Protein AF-Q8RLV2-F1 (afdb_monomer)

pLDDT: mean 73.25, std 23.78, range [30.45, 97.94]

InterPro domains:
  IPR002686 Transposase IS200-like [PF01797] (11-131)
  IPR002686 Transposase IS200-like [SM01321] (11-131)
  IPR036515 Transposase IS200-like superfamily [G3DSA:3.30.70.1290] (1-135)
  IPR036515 Transposase IS200-like superfamily [SSF143422] (1-132)

Radius of gyration: 23.36 Å; Cα contacts (8 Å, |Δi|>4): 194; chains: 1; bounding box: 69×38×58 Å

Foldseek 3Di:
DFDFDDDPPDTDWWKKWKKWFWVVLAQLDDPVLVVQLVVLQVVCVVPFQKDFPDWDDDRGMIITTMTGDPVDDPVNVVCVSLVSSLVRCCVVPVVSCVVVVVSHTTDPDMDMDTDDPVDDPVVVVVVVVVPDDDDDDDDDDPPPPDDDDDPDPDDDDVPPVVCVVVVVVPVPDPVVVVVVVVVVVVPPDPVVVVVVVVVVVVVVVVVVVD

Mean predicted aligned error: 16.13 Å

Sequence (210 aa):
MSEYIHKSHNVTVLMYPIVLPAKYRRAVFDARVDEILKTVCLEIELRYQVKFLEIGTDKDHVHFIEQSVPTYSVTKIIRLIKSLAAREIFKRWPQVKKILWGGEFWTDGYFASTVGKHGDEQMIGRYVQNQGKKISQTTFRSSTDSVLRYPAACGGVVHYLYTSRIINKMAHNSELFILLLRVISACHIPATIENCCIFLFSFYLCLKKQ

Secondary structure (DSSP, 8-state):
----EEETTEEE-EEEEEEEEBGGG-----HHHHHHHHHHHHHHHHHSSEEEEEEEE-SSEEEEEEEE-TTS-HHHHHHHHHHHHHHHHHHH-TTHHHH-TTS--B-S--EE--B-TT--HHHHHHHHHHS-SS---------------------SSSHHHHHHHHHHHHTT-HHHHHHHHHHHHHTT--HHHHHHHHHHHHHHHHHT--

Organism: Xenorhabdus nematophila (NCBI:txid628)

Solvent-accessible surface area (backbone atoms only — not comparable to full-atom values): 12857 Å² total; per-residue (Å²): 128,92,62,79,46,77,54,102,89,49,75,46,68,46,32,33,47,33,38,46,40,26,34,92,59,40,76,69,55,45,79,67,52,50,53,50,47,53,53,48,52,56,58,44,42,77,76,42,77,43,39,76,75,44,79,47,80,46,46,29,34,36,39,35,36,33,38,48,49,90,91,54,52,69,69,57,52,50,51,50,51,53,52,52,44,40,53,50,43,52,69,78,44,54,70,54,43,75,80,34,70,85,77,50,57,52,40,94,65,70,49,75,49,80,50,64,95,81,56,60,72,66,53,54,49,50,50,54,70,69,62,60,88,88,71,90,82,80,82,86,77,77,95,63,96,67,78,84,78,73,86,75,80,80,76,86,80,71,62,73,76,54,48,62,60,51,52,65,66,50,74,80,39,73,69,62,53,56,50,49,52,53,52,50,71,72,60,79,64,63,68,74,54,56,50,51,55,51,51,54,48,54,50,53,56,56,68,72,74,116

Structure (mmCIF, N/CA/C/O backbone):
data_AF-Q8RLV2-F1
#
_entry.id   AF-Q8RLV2-F1
#
loop_
_atom_site.group_PDB
_atom_site.id
_atom_site.type_symbol
_atom_site.label_atom_id
_atom_site.label_alt_id
_atom_site.label_comp_id
_atom_site.label_asym_id
_atom_site.label_entity_id
_atom_site.label_seq_id
_atom_site.pdbx_PDB_ins_code
_atom_site.Cartn_x
_atom_site.Cartn_y
_atom_site.Cartn_z
_atom_site.occupancy
_atom_site.B_iso_or_equiv
_atom_site.auth_seq_id
_atom_site.auth_comp_id
_atom_site.auth_asym_id
_atom_site.auth_atom_id
_atom_site.pdbx_PDB_model_num
ATOM 1 N N . MET A 1 1 ? -10.618 14.403 0.140 1.00 69.44 1 MET A N 1
ATOM 2 C CA . MET A 1 1 ? -10.310 14.891 1.508 1.00 69.44 1 MET A CA 1
ATOM 3 C C . MET A 1 1 ? -10.755 13.824 2.505 1.00 69.44 1 MET A C 1
ATOM 5 O O . MET A 1 1 ? -11.697 13.117 2.179 1.00 69.44 1 MET A O 1
ATOM 9 N N . SER A 1 2 ? -10.106 13.667 3.665 1.00 81.69 2 SER A N 1
ATOM 10 C CA . SER A 1 2 ? -10.470 12.616 4.631 1.00 81.69 2 SER A CA 1
ATOM 11 C C . SER A 1 2 ? -11.736 12.927 5.438 1.00 81.69 2 SER A C 1
ATOM 13 O O . SER A 1 2 ? -11.939 14.037 5.948 1.00 81.69 2 SER A O 1
ATOM 15 N N . GLU A 1 3 ? -12.582 11.915 5.607 1.00 85.81 3 GLU A N 1
ATOM 16 C CA . GLU A 1 3 ? -13.909 12.043 6.225 1.00 85.81 3 GLU A CA 1
ATOM 17 C C . GLU A 1 3 ? -14.035 11.201 7.491 1.00 85.81 3 GLU A C 1
ATOM 19 O O . GLU A 1 3 ? -13.359 10.189 7.641 1.00 85.81 3 GLU A O 1
ATOM 24 N N . TYR A 1 4 ? -14.898 11.604 8.423 1.00 89.38 4 TYR A N 1
ATOM 25 C CA . TYR A 1 4 ? -15.210 10.754 9.571 1.00 89.38 4 TYR A CA 1
ATOM 26 C C . TYR A 1 4 ? -16.040 9.559 9.104 1.00 89.38 4 TYR A C 1
ATOM 28 O O . TYR A 1 4 ? -17.117 9.725 8.541 1.00 89.38 4 TYR A O 1
ATOM 36 N N . ILE A 1 5 ? -15.542 8.346 9.343 1.00 90.25 5 ILE A N 1
ATOM 37 C CA . ILE A 1 5 ? -16.288 7.121 9.059 1.00 90.25 5 ILE A CA 1
ATOM 38 C C . ILE A 1 5 ? -17.138 6.807 10.283 1.00 90.25 5 ILE A C 1
ATOM 40 O O . ILE A 1 5 ? -16.599 6.484 11.340 1.00 90.25 5 ILE A O 1
ATOM 44 N N . HIS A 1 6 ? -18.457 6.883 10.126 1.00 92.06 6 HIS A N 1
ATOM 45 C CA . HIS A 1 6 ? -19.424 6.531 11.161 1.00 92.06 6 HIS A CA 1
ATOM 46 C C . HIS A 1 6 ? -19.905 5.087 10.972 1.00 92.06 6 HIS A C 1
ATOM 48 O O . HIS A 1 6 ? -20.361 4.693 9.896 1.00 92.06 6 HIS A O 1
ATOM 54 N N . LYS A 1 7 ? -19.808 4.290 12.034 1.00 90.62 7 LYS A N 1
ATOM 55 C CA . LYS A 1 7 ? -20.402 2.954 12.175 1.00 90.62 7 LYS A CA 1
ATOM 56 C C . LYS A 1 7 ? -21.267 2.937 13.436 1.00 90.62 7 LYS A C 1
ATOM 58 O O . LYS A 1 7 ? -21.189 3.852 14.249 1.00 90.62 7 LYS A O 1
ATOM 63 N N . SER A 1 8 ? -22.038 1.870 13.644 1.00 91.56 8 SER A N 1
ATOM 64 C CA . SER A 1 8 ? -22.996 1.767 14.759 1.00 91.56 8 SER A CA 1
ATOM 65 C C . SER A 1 8 ? -22.403 2.065 16.143 1.00 91.56 8 SER A C 1
ATOM 67 O O . SER A 1 8 ? -23.099 2.599 16.999 1.00 91.56 8 SER A O 1
ATOM 69 N N . HIS A 1 9 ? -21.124 1.742 16.365 1.00 89.69 9 HIS A N 1
ATOM 70 C CA . HIS A 1 9 ? -20.465 1.885 17.670 1.00 89.69 9 HIS A CA 1
ATOM 71 C C . HIS A 1 9 ? -19.089 2.559 17.598 1.00 89.69 9 HIS A C 1
ATOM 73 O O . HIS A 1 9 ? -18.317 2.478 18.549 1.00 89.69 9 HIS A O 1
ATOM 79 N N . ASN A 1 10 ? -18.731 3.174 16.468 1.00 90.94 10 ASN A N 1
ATOM 80 C CA . ASN A 1 10 ? -17.462 3.891 16.353 1.00 90.94 10 ASN A CA 1
ATOM 81 C C . ASN A 1 10 ? -17.522 5.004 15.309 1.00 90.94 10 ASN A C 1
ATOM 83 O O . ASN A 1 10 ? -18.258 4.926 14.326 1.00 90.94 10 ASN A O 1
ATOM 87 N N . VAL A 1 11 ? -16.706 6.027 15.543 1.00 90.56 11 VAL A N 1
ATOM 88 C CA . VAL A 1 11 ? -16.437 7.108 14.601 1.00 90.56 11 VAL A CA 1
ATOM 89 C C . VAL A 1 11 ? -14.926 7.206 14.464 1.00 90.56 11 VAL A C 1
ATOM 91 O O . VAL A 1 11 ? -14.234 7.413 15.459 1.00 90.56 11 VAL A O 1
ATOM 94 N N . THR A 1 12 ? -14.400 7.012 13.256 1.00 91.75 12 THR A N 1
ATOM 95 C CA . THR A 1 12 ? -12.949 6.907 13.045 1.00 91.75 12 THR A CA 1
ATOM 96 C C . THR A 1 12 ? -12.468 7.703 11.843 1.00 91.75 12 THR A C 1
ATOM 98 O O . THR A 1 12 ? -13.136 7.747 10.813 1.00 91.75 12 THR A O 1
ATOM 101 N N . VAL A 1 13 ? -11.261 8.259 11.954 1.00 91.31 13 VAL A N 1
ATOM 102 C CA . VAL A 1 13 ? -10.463 8.768 10.830 1.00 91.31 13 VAL A CA 1
ATOM 103 C C . VAL A 1 13 ? -9.075 8.165 10.973 1.00 91.31 13 VAL A C 1
ATOM 105 O O . VAL A 1 13 ? -8.253 8.675 11.731 1.00 91.31 13 VAL A O 1
ATOM 108 N N . LEU A 1 14 ? -8.842 7.042 10.299 1.00 92.69 14 LEU A N 1
ATOM 109 C CA . LEU A 1 14 ? -7.554 6.358 10.304 1.00 92.69 14 LEU A CA 1
ATOM 110 C C . LEU A 1 14 ? -6.919 6.560 8.942 1.00 92.69 14 LEU A C 1
ATOM 112 O O . LEU A 1 14 ? -7.459 6.081 7.950 1.00 92.69 14 LEU A O 1
ATOM 116 N N . MET A 1 15 ? -5.816 7.298 8.902 1.00 92.62 15 MET A N 1
ATOM 117 C CA . MET A 1 15 ? -5.086 7.563 7.672 1.00 92.62 15 MET A CA 1
ATOM 118 C C . MET A 1 15 ? -3.659 7.054 7.784 1.00 92.62 15 MET A C 1
ATOM 120 O O . MET A 1 15 ? -2.973 7.307 8.782 1.00 92.62 15 MET A O 1
ATOM 124 N N . TYR A 1 16 ? -3.209 6.394 6.727 1.00 94.69 16 TYR A N 1
ATOM 125 C CA . TYR A 1 16 ? -1.910 5.761 6.651 1.00 94.69 16 TYR A CA 1
ATOM 126 C C . TYR A 1 16 ? -1.168 6.233 5.399 1.00 94.69 16 TYR A C 1
ATOM 128 O O . TYR A 1 16 ? -1.523 5.840 4.284 1.00 94.69 16 TYR A O 1
ATOM 136 N N . PRO A 1 17 ? -0.115 7.054 5.557 1.00 94.81 17 PRO A N 1
ATOM 137 C CA . PRO A 1 17 ? 0.901 7.212 4.534 1.00 94.81 17 PRO A CA 1
ATOM 138 C C . PRO A 1 17 ? 1.658 5.890 4.386 1.00 94.81 17 PRO A C 1
ATOM 140 O O . PRO A 1 17 ? 2.237 5.393 5.356 1.00 94.81 17 PRO A O 1
ATOM 143 N N . ILE A 1 18 ? 1.636 5.311 3.190 1.00 96.88 18 ILE A N 1
ATOM 144 C CA . ILE A 1 18 ? 2.243 4.015 2.873 1.00 96.88 18 ILE A CA 1
ATOM 145 C C . ILE A 1 18 ? 3.202 4.195 1.699 1.00 96.88 18 ILE A C 1
ATOM 147 O O . ILE A 1 18 ? 2.851 4.834 0.712 1.00 96.88 18 ILE A O 1
ATOM 151 N N . VAL A 1 19 ? 4.384 3.576 1.775 1.00 97.19 19 VAL A N 1
ATOM 152 C CA . VAL A 1 19 ? 5.328 3.506 0.649 1.00 97.19 19 VAL A CA 1
ATOM 153 C C . VAL A 1 19 ? 5.615 2.057 0.288 1.00 97.19 19 VAL A C 1
ATOM 155 O O . VAL A 1 19 ? 6.042 1.266 1.136 1.00 97.19 19 VAL A O 1
ATOM 158 N N . LEU A 1 20 ? 5.402 1.723 -0.985 1.00 97.00 20 LEU A N 1
ATOM 159 C CA . LEU A 1 20 ? 5.609 0.396 -1.558 1.00 97.00 20 LEU A CA 1
ATOM 160 C C . LEU A 1 20 ? 6.696 0.446 -2.643 1.00 97.00 20 LEU A C 1
ATOM 162 O O . LEU A 1 20 ? 6.436 0.926 -3.747 1.00 97.00 20 LEU A O 1
ATOM 166 N N . PRO A 1 21 ? 7.912 -0.058 -2.370 1.00 96.25 21 PRO A N 1
ATOM 167 C CA . PRO A 1 21 ? 8.964 -0.142 -3.379 1.00 96.25 21 PRO A CA 1
ATOM 168 C C . PRO A 1 21 ? 8.764 -1.316 -4.344 1.00 96.25 21 PRO A C 1
ATOM 170 O O . PRO A 1 21 ? 8.410 -2.427 -3.928 1.00 96.25 21 PRO A O 1
ATOM 173 N N . ALA A 1 22 ? 9.069 -1.101 -5.623 1.00 95.25 22 ALA A N 1
ATOM 174 C CA . ALA A 1 22 ? 9.178 -2.174 -6.603 1.00 95.25 22 ALA A CA 1
ATOM 175 C C . ALA A 1 22 ? 10.330 -3.128 -6.251 1.00 95.25 22 ALA A C 1
ATOM 177 O O . ALA A 1 22 ? 11.307 -2.762 -5.580 1.00 95.25 22 ALA A O 1
ATOM 178 N N . LYS A 1 23 ? 10.237 -4.379 -6.709 1.00 95.19 23 LYS A N 1
ATOM 179 C CA . LYS A 1 23 ? 11.291 -5.374 -6.495 1.00 95.19 23 LYS A CA 1
ATOM 180 C C . LYS A 1 23 ? 12.604 -4.871 -7.109 1.00 95.19 23 LYS A C 1
ATOM 182 O O . LYS A 1 23 ? 12.637 -4.352 -8.224 1.00 95.19 23 LYS A O 1
ATOM 187 N N . TYR A 1 24 ? 13.686 -5.000 -6.340 1.00 92.62 24 TYR A N 1
ATOM 188 C CA . TYR A 1 24 ? 15.029 -4.510 -6.683 1.00 92.62 24 TYR A CA 1
ATOM 189 C C . TYR A 1 24 ? 15.121 -2.998 -6.955 1.00 92.62 24 TYR A C 1
ATOM 191 O O . TYR A 1 24 ? 16.108 -2.566 -7.545 1.00 92.62 24 TYR A O 1
ATOM 199 N N . ARG A 1 25 ? 14.109 -2.205 -6.558 1.00 88.69 25 ARG A N 1
ATOM 200 C CA . ARG A 1 25 ? 14.007 -0.765 -6.858 1.00 88.69 25 ARG A CA 1
ATOM 201 C C . ARG A 1 25 ? 14.259 -0.438 -8.334 1.00 88.69 25 ARG A C 1
ATOM 203 O O . ARG A 1 25 ? 14.957 0.511 -8.682 1.00 88.69 25 ARG A O 1
ATOM 210 N N . ARG A 1 26 ? 13.717 -1.267 -9.227 1.00 89.94 26 ARG A N 1
ATOM 211 C CA . ARG A 1 26 ? 13.787 -1.000 -10.665 1.00 89.94 26 ARG A CA 1
ATOM 212 C C . ARG A 1 26 ? 12.781 0.061 -11.066 1.00 89.94 26 ARG A C 1
ATOM 214 O O . ARG A 1 26 ? 11.678 0.096 -10.530 1.00 89.94 26 ARG A O 1
ATOM 221 N N . ALA A 1 27 ? 13.158 0.852 -12.066 1.00 92.38 27 ALA A N 1
ATOM 222 C CA . ALA A 1 27 ? 12.267 1.795 -12.718 1.00 92.38 27 ALA A CA 1
ATOM 223 C C . ALA A 1 27 ? 11.205 1.035 -13.535 1.00 92.38 27 ALA A C 1
ATOM 225 O O . ALA A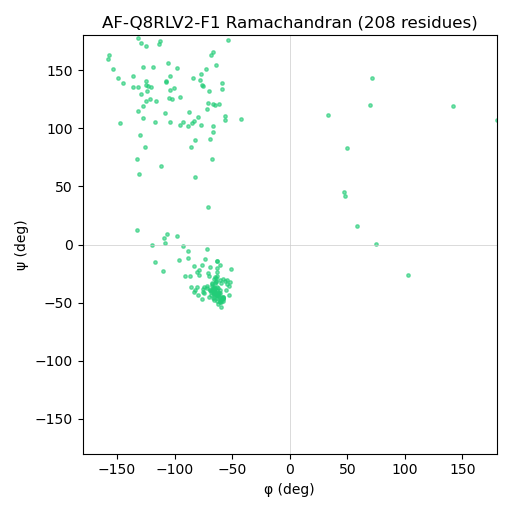 1 27 ? 11.456 0.666 -14.681 1.00 92.38 27 ALA A O 1
ATOM 226 N N . VAL A 1 28 ? 10.066 0.723 -12.915 1.00 91.56 28 VAL A N 1
ATOM 227 C CA . VAL A 1 28 ? 8.978 -0.079 -13.512 1.00 91.56 28 VAL A CA 1
ATOM 228 C C . VAL A 1 28 ? 7.678 0.697 -13.651 1.00 91.56 28 VAL A C 1
ATOM 230 O O . VAL A 1 28 ? 6.786 0.244 -14.362 1.00 91.56 28 VAL A O 1
ATOM 233 N N . PHE A 1 29 ? 7.564 1.839 -12.975 1.00 90.94 29 PHE A N 1
ATOM 234 C CA . PHE A 1 29 ? 6.410 2.717 -13.079 1.00 90.94 29 PHE A CA 1
ATOM 235 C C . PHE A 1 29 ? 6.595 3.635 -14.284 1.00 90.94 29 PHE A C 1
ATOM 237 O O . PHE A 1 29 ? 7.417 4.553 -14.285 1.00 90.94 29 PHE A O 1
ATOM 244 N N . ASP A 1 30 ? 5.861 3.314 -15.343 1.00 91.50 30 ASP A N 1
ATOM 245 C CA . ASP A 1 30 ? 5.666 4.149 -16.519 1.00 91.50 30 ASP A CA 1
ATOM 246 C C . ASP A 1 30 ? 4.200 4.610 -16.583 1.00 91.50 30 ASP A C 1
ATOM 248 O O . ASP A 1 30 ? 3.354 4.170 -15.801 1.00 91.50 30 ASP A O 1
ATOM 252 N N . ALA A 1 31 ? 3.872 5.472 -17.549 1.00 93.44 31 ALA A N 1
ATOM 253 C CA . ALA A 1 31 ? 2.515 5.998 -17.700 1.00 93.44 31 ALA A CA 1
ATOM 254 C C . ALA A 1 31 ? 1.440 4.897 -17.816 1.00 93.44 31 ALA A C 1
ATOM 256 O O . ALA A 1 31 ? 0.304 5.093 -17.382 1.00 93.44 31 ALA A O 1
ATOM 257 N N . ARG A 1 32 ? 1.788 3.728 -18.376 1.00 94.31 32 ARG A N 1
ATOM 258 C CA . ARG A 1 32 ? 0.853 2.615 -18.559 1.00 94.31 32 ARG A CA 1
ATOM 259 C C . ARG A 1 32 ? 0.650 1.832 -17.266 1.00 94.31 32 ARG A C 1
ATOM 261 O O . ARG A 1 32 ? -0.484 1.482 -16.937 1.00 94.31 32 ARG A O 1
ATOM 268 N N . VAL A 1 33 ? 1.724 1.553 -16.533 1.00 95.19 33 VAL A N 1
ATOM 269 C CA . VAL A 1 33 ? 1.663 0.913 -15.214 1.00 95.19 33 VAL A CA 1
ATOM 270 C C . VAL A 1 33 ? 0.910 1.802 -14.227 1.00 95.19 33 VAL A C 1
A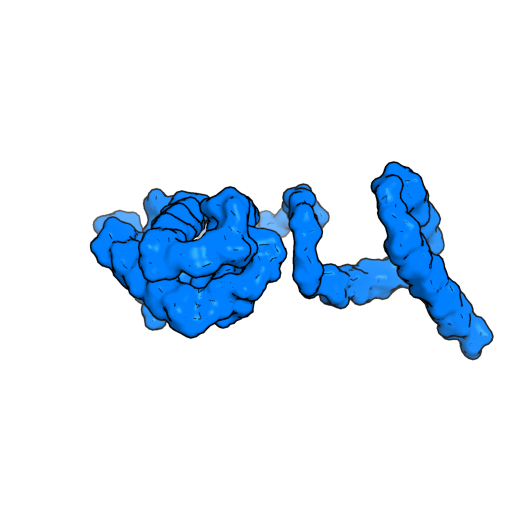TOM 272 O O . VAL A 1 33 ? 0.078 1.289 -13.480 1.00 95.19 33 VAL A O 1
ATOM 275 N N . ASP A 1 34 ? 1.114 3.117 -14.284 1.00 94.31 34 ASP A N 1
ATOM 276 C CA . ASP A 1 34 ? 0.427 4.093 -13.435 1.00 94.31 34 ASP A CA 1
ATOM 277 C C . ASP A 1 34 ? -1.089 4.108 -13.671 1.00 94.31 34 ASP A C 1
ATOM 279 O O . ASP A 1 34 ? -1.873 4.102 -12.720 1.00 94.31 34 ASP A O 1
ATOM 283 N N . GLU A 1 35 ? -1.524 4.083 -14.933 1.00 96.19 35 GLU A N 1
ATOM 284 C CA . GLU A 1 35 ? -2.943 4.003 -15.304 1.00 96.19 35 GLU A CA 1
ATOM 285 C C . GLU A 1 35 ? -3.593 2.710 -14.784 1.00 96.19 35 GLU A C 1
ATOM 287 O O . GLU A 1 35 ? -4.678 2.727 -14.187 1.00 96.19 35 GLU A O 1
ATOM 292 N N . ILE A 1 36 ? -2.906 1.577 -14.961 1.00 97.31 36 ILE A N 1
ATOM 293 C CA . ILE A 1 36 ? -3.379 0.283 -14.465 1.00 97.31 36 ILE A CA 1
ATOM 294 C C . ILE A 1 36 ? -3.460 0.301 -12.939 1.00 97.31 36 ILE A C 1
ATOM 296 O O . ILE A 1 36 ? -4.473 -0.119 -12.383 1.00 97.31 36 ILE A O 1
ATOM 300 N N . LEU A 1 37 ? -2.429 0.806 -12.260 1.00 97.00 37 LEU A N 1
ATOM 301 C CA . LEU A 1 37 ? -2.379 0.870 -10.804 1.00 97.00 37 LEU A CA 1
ATOM 302 C C . LEU A 1 37 ? -3.540 1.694 -10.242 1.00 97.00 37 LEU A C 1
ATOM 304 O O . LEU A 1 37 ? -4.243 1.218 -9.353 1.00 97.00 37 LEU A O 1
ATOM 308 N N . LYS A 1 38 ? -3.795 2.882 -10.804 1.00 96.19 38 LYS A N 1
ATOM 309 C CA . LYS A 1 38 ? -4.934 3.731 -10.417 1.00 96.19 38 LYS A CA 1
ATOM 310 C C . LYS A 1 38 ? -6.262 3.003 -10.601 1.00 96.19 38 LYS A C 1
ATOM 312 O O . LYS A 1 38 ? -7.090 3.001 -9.693 1.00 96.19 38 LYS A O 1
ATOM 317 N N . THR A 1 39 ? -6.439 2.324 -11.732 1.00 97.69 39 THR A N 1
ATOM 318 C CA . THR A 1 39 ? -7.649 1.533 -12.005 1.00 97.69 39 THR A CA 1
ATOM 319 C C . THR A 1 39 ? -7.847 0.434 -10.960 1.00 97.69 39 THR A C 1
ATOM 321 O O . THR A 1 39 ? -8.937 0.271 -10.418 1.00 97.69 39 THR A O 1
ATOM 324 N N . VAL A 1 40 ? -6.782 -0.295 -10.621 1.00 97.75 40 VAL A N 1
ATOM 325 C CA . VAL A 1 40 ? -6.829 -1.368 -9.618 1.00 97.75 40 VAL A CA 1
ATOM 326 C C . VAL A 1 40 ? -7.129 -0.820 -8.225 1.00 97.75 40 VAL A C 1
ATOM 328 O O . VAL A 1 40 ? -7.913 -1.423 -7.495 1.00 97.75 40 VAL A O 1
ATOM 331 N N . CYS A 1 41 ? -6.557 0.326 -7.854 1.00 97.00 41 CYS A N 1
ATOM 332 C CA . CYS A 1 41 ? -6.881 1.006 -6.602 1.00 97.00 41 CYS A CA 1
ATOM 333 C C . CYS A 1 41 ? -8.374 1.346 -6.522 1.00 97.00 41 CYS A C 1
ATOM 335 O O . CYS A 1 41 ? -9.012 1.005 -5.529 1.00 97.00 41 CYS A O 1
ATOM 337 N N . LEU A 1 42 ? -8.965 1.902 -7.583 1.00 96.19 42 LEU A N 1
ATOM 338 C CA . LEU A 1 42 ? -10.408 2.167 -7.632 1.00 96.19 42 LEU A CA 1
ATOM 339 C C . LEU A 1 42 ? -11.236 0.877 -7.504 1.00 96.19 42 LEU A C 1
ATOM 341 O O . LEU A 1 42 ? -12.212 0.832 -6.759 1.00 96.19 42 LEU A O 1
ATOM 345 N N . GLU A 1 43 ? -10.825 -0.208 -8.164 1.00 96.62 43 GLU A N 1
ATOM 346 C CA . GLU A 1 43 ? -11.483 -1.515 -8.033 1.00 96.62 43 GLU A CA 1
ATOM 347 C C . GLU A 1 43 ? -11.385 -2.106 -6.615 1.00 96.62 43 GLU A C 1
ATOM 349 O O . GLU A 1 43 ? -12.284 -2.842 -6.193 1.00 96.62 43 GLU A O 1
ATOM 354 N N . ILE A 1 44 ? -10.301 -1.814 -5.887 1.00 97.00 44 ILE A N 1
ATOM 355 C CA . ILE A 1 44 ? -10.126 -2.188 -4.479 1.00 97.00 44 ILE A CA 1
ATOM 356 C C . ILE A 1 44 ? -11.129 -1.426 -3.611 1.00 97.00 44 ILE A C 1
ATOM 358 O O . ILE A 1 44 ? -11.808 -2.055 -2.799 1.00 97.00 44 ILE A O 1
ATOM 362 N N . GLU A 1 45 ? -11.284 -0.115 -3.806 1.00 95.69 45 GLU A N 1
ATOM 363 C CA . GLU A 1 45 ? -12.224 0.689 -3.011 1.00 95.69 45 GLU A CA 1
ATOM 364 C C . GLU A 1 45 ? -13.679 0.234 -3.140 1.00 95.69 45 GLU A C 1
ATOM 366 O O . GLU A 1 45 ? -14.465 0.392 -2.209 1.00 95.69 45 GLU A O 1
ATOM 371 N N . LEU A 1 46 ? -14.058 -0.317 -4.296 1.00 95.50 46 LEU A N 1
ATOM 372 C CA . LEU A 1 46 ? -15.418 -0.813 -4.527 1.00 95.50 46 LEU A CA 1
ATOM 373 C C . LEU A 1 46 ? -15.727 -2.090 -3.736 1.00 95.50 46 LEU A C 1
ATOM 375 O O . LEU A 1 46 ? -16.891 -2.393 -3.485 1.00 95.50 46 LEU A O 1
ATOM 379 N N . ARG A 1 47 ? -14.701 -2.865 -3.368 1.00 96.19 47 ARG A N 1
ATOM 380 C CA . ARG A 1 47 ? -14.856 -4.191 -2.745 1.00 96.19 47 ARG A CA 1
ATOM 381 C C . ARG A 1 47 ? -14.440 -4.217 -1.280 1.00 96.19 47 ARG A C 1
ATOM 383 O O . ARG A 1 47 ? -14.864 -5.103 -0.539 1.00 96.19 47 ARG A O 1
ATOM 390 N N . TYR A 1 48 ? -13.602 -3.275 -0.864 1.00 95.75 48 TYR A N 1
ATOM 391 C CA . TYR A 1 48 ? -13.005 -3.233 0.463 1.00 95.75 48 TYR A CA 1
ATOM 392 C C . TYR A 1 48 ? -13.229 -1.872 1.118 1.00 95.75 48 TYR A C 1
ATOM 394 O O . TYR A 1 48 ? -13.351 -0.852 0.452 1.00 95.75 48 TYR A O 1
ATOM 402 N N . GLN A 1 49 ? -13.257 -1.846 2.452 1.00 94.25 49 GLN A N 1
ATOM 403 C CA . GLN A 1 49 ? -13.427 -0.611 3.233 1.00 94.25 49 GLN A CA 1
ATOM 404 C C . GLN A 1 49 ? -12.085 0.124 3.389 1.00 94.25 49 GLN A C 1
ATOM 406 O O . GLN A 1 49 ? -11.594 0.319 4.500 1.00 94.25 49 GLN A O 1
ATOM 411 N N . VAL A 1 50 ? -11.493 0.448 2.243 1.00 95.12 50 VAL A N 1
ATOM 412 C CA . VAL A 1 50 ? -10.198 1.102 2.027 1.00 95.12 50 VAL A CA 1
ATOM 413 C C . VAL A 1 50 ? -10.451 2.228 1.030 1.00 95.12 50 VAL A C 1
ATOM 415 O O . VAL A 1 50 ? -11.165 2.021 0.048 1.00 95.12 50 VAL A O 1
ATOM 418 N N . LYS A 1 51 ? -9.891 3.410 1.280 1.00 95.19 51 LYS A N 1
ATOM 419 C CA . LYS A 1 51 ? -10.004 4.587 0.411 1.00 95.19 51 LYS A CA 1
ATOM 420 C C . LYS A 1 51 ? -8.628 5.166 0.129 1.00 95.19 51 LYS A C 1
ATOM 422 O O . LYS A 1 51 ? -7.872 5.431 1.053 1.00 95.19 51 LYS A O 1
ATOM 427 N N . PHE A 1 52 ? -8.304 5.400 -1.133 1.00 95.69 52 PHE A N 1
ATOM 428 C CA . PHE A 1 52 ? -7.075 6.062 -1.544 1.00 95.69 52 PHE A CA 1
ATOM 429 C C . PHE A 1 52 ? -7.357 7.555 -1.682 1.00 95.69 52 PHE A C 1
ATOM 431 O O . PHE A 1 52 ? -8.004 8.007 -2.622 1.00 95.69 52 PHE A O 1
ATOM 438 N N . LEU A 1 53 ? -6.884 8.332 -0.712 1.00 92.50 53 LEU A N 1
ATOM 439 C CA . LEU A 1 53 ? -7.017 9.786 -0.730 1.00 92.50 53 LEU A CA 1
ATOM 440 C C . LEU A 1 53 ? -6.050 10.415 -1.733 1.00 92.50 53 LEU A C 1
ATOM 442 O O . LEU A 1 53 ? -6.401 11.390 -2.392 1.00 92.50 53 LEU A O 1
ATOM 446 N N . GLU A 1 54 ? -4.850 9.846 -1.844 1.00 91.75 54 GLU A N 1
ATOM 447 C CA . GLU A 1 54 ? -3.817 10.281 -2.777 1.00 91.75 54 GLU A CA 1
ATOM 448 C C . GLU A 1 54 ? -2.952 9.093 -3.213 1.00 91.75 54 GLU A C 1
ATOM 450 O O . GLU A 1 54 ? -2.673 8.187 -2.420 1.00 91.75 54 GLU A O 1
ATOM 455 N N . ILE A 1 55 ? -2.538 9.101 -4.482 1.00 93.50 55 ILE A N 1
ATOM 456 C CA . ILE A 1 55 ? -1.646 8.105 -5.079 1.00 93.50 55 ILE A CA 1
ATOM 457 C C . ILE A 1 55 ? -0.553 8.856 -5.838 1.00 93.50 55 ILE A C 1
ATOM 459 O O . ILE A 1 55 ? -0.842 9.519 -6.835 1.00 93.50 55 ILE A O 1
ATOM 463 N N . GLY A 1 56 ? 0.688 8.730 -5.376 1.00 90.19 56 GLY A N 1
ATOM 464 C CA . GLY A 1 56 ? 1.872 9.297 -6.015 1.00 90.19 56 GLY A CA 1
ATOM 465 C C . GLY A 1 56 ? 2.809 8.191 -6.481 1.00 90.19 56 GLY A C 1
ATOM 466 O O . GLY A 1 56 ? 3.227 7.356 -5.684 1.00 90.19 56 GLY A O 1
ATOM 467 N N . THR A 1 57 ? 3.146 8.171 -7.763 1.00 91.75 57 THR A N 1
ATOM 468 C CA . THR A 1 57 ? 4.089 7.212 -8.347 1.00 91.75 57 THR A CA 1
ATOM 469 C C . THR A 1 57 ? 5.430 7.896 -8.594 1.00 91.75 57 THR A C 1
ATOM 471 O O . THR A 1 57 ? 5.491 9.008 -9.116 1.00 91.75 57 THR A O 1
ATOM 474 N N . ASP A 1 58 ? 6.510 7.234 -8.192 1.00 90.25 58 ASP A N 1
ATOM 475 C CA . ASP A 1 58 ? 7.873 7.529 -8.633 1.00 90.25 58 ASP A CA 1
ATOM 476 C C . ASP A 1 58 ? 8.365 6.332 -9.462 1.00 90.25 58 ASP A C 1
ATOM 478 O O . ASP A 1 58 ? 7.709 5.293 -9.518 1.00 90.25 58 ASP A O 1
ATOM 482 N N . LYS A 1 59 ? 9.527 6.437 -10.105 1.00 89.44 59 LYS A N 1
ATOM 483 C CA . LYS A 1 59 ? 10.035 5.427 -11.043 1.00 89.44 59 LYS A CA 1
ATOM 484 C C . LYS A 1 59 ? 10.124 4.031 -10.425 1.00 89.44 59 LYS A C 1
ATOM 486 O O . LYS A 1 59 ? 9.829 3.050 -11.108 1.00 89.44 59 LYS A O 1
ATOM 491 N N . ASP A 1 60 ? 10.533 3.924 -9.161 1.00 92.50 60 ASP A N 1
ATOM 492 C CA . ASP A 1 60 ? 10.834 2.661 -8.476 1.00 92.50 60 ASP A CA 1
ATOM 493 C C . ASP A 1 60 ? 9.981 2.378 -7.225 1.00 92.50 60 ASP A C 1
ATOM 495 O O . ASP A 1 60 ? 10.150 1.330 -6.593 1.00 92.50 60 ASP A O 1
ATOM 499 N N . HIS A 1 61 ? 9.055 3.263 -6.852 1.00 93.75 61 HIS A N 1
ATOM 500 C CA . HIS A 1 61 ? 8.181 3.076 -5.692 1.00 93.75 61 HIS A CA 1
ATOM 501 C C . HIS A 1 61 ? 6.885 3.887 -5.794 1.00 93.75 61 HIS A C 1
ATOM 503 O O . HIS A 1 61 ? 6.782 4.836 -6.565 1.00 93.75 61 HIS A O 1
ATOM 509 N N . VAL A 1 62 ? 5.893 3.515 -4.984 1.00 95.50 62 VAL A N 1
ATOM 510 C CA . VAL A 1 62 ? 4.593 4.196 -4.926 1.00 95.50 62 VAL A CA 1
ATOM 511 C C . VAL A 1 62 ? 4.301 4.669 -3.513 1.00 95.50 62 VAL A C 1
ATOM 513 O O . VAL A 1 62 ? 4.478 3.915 -2.555 1.00 95.50 62 VAL A O 1
ATOM 516 N N . HIS A 1 63 ? 3.807 5.896 -3.411 1.00 95.19 63 HIS A N 1
ATOM 517 C CA . HIS A 1 63 ? 3.260 6.518 -2.215 1.00 95.19 63 HIS A CA 1
ATOM 518 C C . HIS A 1 63 ? 1.736 6.482 -2.254 1.00 95.19 63 HIS A C 1
ATOM 520 O O . HIS A 1 63 ? 1.114 6.835 -3.256 1.00 95.19 63 HIS A O 1
ATOM 526 N N . PHE A 1 64 ? 1.130 6.106 -1.137 1.00 95.50 64 PHE A N 1
ATOM 527 C CA . PHE A 1 64 ? -0.308 6.178 -0.925 1.00 95.50 64 PHE A CA 1
ATOM 528 C C . PHE A 1 64 ? -0.595 6.989 0.329 1.00 95.50 64 PHE A C 1
ATOM 530 O O . PHE A 1 64 ? 0.072 6.804 1.347 1.00 95.50 64 PHE A O 1
ATOM 537 N N . ILE A 1 65 ? -1.636 7.812 0.286 1.00 94.38 65 ILE A N 1
ATOM 538 C CA . ILE A 1 65 ? -2.357 8.220 1.490 1.00 94.38 65 ILE A CA 1
ATOM 539 C C . ILE A 1 65 ? -3.658 7.430 1.490 1.00 94.38 65 ILE A C 1
ATOM 541 O O . ILE A 1 65 ? -4.560 7.688 0.696 1.00 94.38 65 ILE A O 1
ATOM 545 N N . GLU A 1 66 ? -3.729 6.432 2.359 1.00 95.06 66 GLU A N 1
ATOM 546 C CA . GLU A 1 66 ? -4.866 5.524 2.475 1.00 95.06 66 GLU A CA 1
ATOM 547 C C . GLU A 1 66 ? -5.699 5.871 3.711 1.00 95.06 66 GLU A C 1
ATOM 549 O O . GLU A 1 66 ? -5.149 6.281 4.730 1.00 95.06 66 GLU A O 1
ATOM 554 N N . GLN A 1 67 ? -7.017 5.716 3.628 1.00 94.62 67 GLN A N 1
ATOM 555 C CA . GLN A 1 67 ? -7.947 5.824 4.739 1.00 94.62 67 GLN A CA 1
ATOM 556 C C . GLN A 1 67 ? -8.800 4.557 4.866 1.00 94.62 67 GLN A C 1
ATOM 558 O O . GLN A 1 67 ? -9.569 4.223 3.963 1.00 94.62 67 GLN A O 1
ATOM 563 N N . SER A 1 68 ? -8.755 3.926 6.038 1.00 94.56 68 SER A N 1
ATOM 564 C CA . SER A 1 68 ? -9.414 2.642 6.309 1.00 94.56 68 SER A CA 1
ATOM 565 C C . SER A 1 68 ? -10.223 2.641 7.608 1.00 94.56 68 SER A C 1
ATOM 567 O O . SER A 1 68 ? -10.299 3.620 8.354 1.00 94.56 68 SER A O 1
ATOM 569 N N . VAL A 1 69 ? -10.876 1.504 7.862 1.00 94.31 69 VAL A N 1
ATOM 570 C CA . VAL A 1 69 ? -11.607 1.199 9.098 1.00 94.31 69 VAL A CA 1
ATOM 571 C C . VAL A 1 69 ? -10.756 0.351 10.059 1.00 94.31 69 VAL A C 1
ATOM 573 O O . VAL A 1 69 ? -9.949 -0.462 9.603 1.00 94.31 69 VAL A O 1
ATOM 576 N N . PRO A 1 70 ? -10.979 0.440 11.386 1.00 93.00 70 PRO A N 1
ATOM 577 C CA . PRO A 1 70 ? -10.152 -0.241 12.396 1.00 93.00 70 PRO A CA 1
ATOM 578 C C . PRO A 1 70 ? -10.174 -1.777 12.323 1.00 93.00 70 PRO A C 1
ATOM 580 O O . PRO A 1 70 ? -9.342 -2.436 12.939 1.00 93.00 70 PRO A O 1
ATOM 583 N N . THR A 1 71 ? -11.116 -2.376 11.588 1.00 93.81 71 THR A N 1
ATOM 584 C CA . THR A 1 71 ? -11.193 -3.836 11.410 1.00 93.81 71 THR A CA 1
ATOM 585 C C . THR A 1 71 ? -10.117 -4.388 10.471 1.00 93.81 71 THR A C 1
ATOM 587 O O . THR A 1 71 ? -9.911 -5.605 10.416 1.00 93.81 71 THR A O 1
ATOM 590 N N . TYR A 1 72 ? -9.418 -3.525 9.730 1.00 94.19 72 TYR A N 1
ATOM 591 C CA . TYR A 1 72 ? -8.259 -3.901 8.931 1.00 94.19 72 TYR A CA 1
ATOM 592 C C . TYR A 1 72 ? -6.976 -3.481 9.643 1.00 94.19 72 TYR A C 1
ATOM 594 O O . TYR A 1 72 ? -6.771 -2.312 9.947 1.00 94.19 72 TYR A O 1
ATOM 602 N N . SER A 1 73 ? -6.071 -4.436 9.861 1.00 95.69 73 SER A N 1
ATOM 603 C CA . SER A 1 73 ? -4.705 -4.100 10.253 1.00 95.69 73 SER A CA 1
ATOM 604 C C . SER A 1 73 ? -3.934 -3.525 9.063 1.00 95.69 73 SER A C 1
ATOM 606 O O . SER A 1 73 ? -4.155 -3.929 7.918 1.00 95.69 73 SER A O 1
ATOM 608 N N . VAL A 1 74 ? -2.962 -2.650 9.336 1.00 95.56 74 VAL A N 1
ATOM 609 C CA . VAL A 1 74 ? -2.079 -2.062 8.310 1.00 95.56 74 VAL A CA 1
ATOM 610 C C . VAL A 1 74 ? -1.425 -3.147 7.447 1.00 95.56 74 VAL A C 1
ATOM 612 O O . VAL A 1 74 ? -1.440 -3.072 6.221 1.00 95.56 74 VAL A O 1
ATOM 615 N N . THR A 1 75 ? -0.936 -4.228 8.059 1.00 96.75 75 THR A N 1
ATOM 616 C CA . THR A 1 75 ? -0.357 -5.368 7.331 1.00 96.75 75 THR A CA 1
ATOM 617 C C . THR A 1 75 ? -1.363 -6.035 6.389 1.00 96.75 75 THR A C 1
ATOM 619 O O . THR A 1 75 ? -1.005 -6.413 5.272 1.00 96.75 75 THR A O 1
ATOM 622 N N . LYS A 1 76 ? -2.633 -6.169 6.798 1.00 97.00 76 LYS A N 1
ATOM 623 C CA . LYS A 1 76 ? -3.689 -6.741 5.951 1.00 97.00 76 LYS A CA 1
ATOM 624 C C . LYS A 1 76 ? -3.976 -5.842 4.747 1.00 97.00 76 LYS A C 1
ATOM 626 O O . LYS A 1 76 ? -4.101 -6.369 3.643 1.00 97.00 76 LYS A O 1
ATOM 631 N N . ILE A 1 77 ? -4.036 -4.526 4.954 1.00 97.44 77 ILE A N 1
ATOM 632 C CA . ILE A 1 77 ? -4.229 -3.524 3.891 1.00 97.44 77 ILE A CA 1
ATOM 633 C C . ILE A 1 77 ? -3.085 -3.615 2.883 1.00 97.44 77 ILE A C 1
ATOM 635 O O . ILE A 1 77 ? -3.313 -3.781 1.689 1.00 97.44 77 ILE A O 1
ATOM 639 N N . ILE A 1 78 ? -1.845 -3.620 3.363 1.00 97.94 78 ILE A N 1
ATOM 640 C CA . ILE A 1 78 ? -0.666 -3.644 2.496 1.00 97.94 78 ILE A CA 1
ATOM 641 C C . ILE A 1 78 ? -0.573 -4.946 1.707 1.00 97.94 78 ILE A C 1
ATOM 643 O O . ILE A 1 78 ? -0.309 -4.920 0.505 1.00 97.94 78 ILE A O 1
ATOM 647 N N . ARG A 1 79 ? -0.851 -6.091 2.339 1.00 97.75 79 ARG A N 1
ATOM 648 C CA . ARG A 1 79 ? -0.905 -7.378 1.635 1.00 97.75 79 ARG A CA 1
ATOM 649 C C . ARG A 1 79 ? -1.974 -7.370 0.542 1.00 97.75 79 ARG A C 1
ATOM 651 O O . ARG A 1 79 ? -1.729 -7.873 -0.553 1.00 97.75 79 ARG A O 1
ATOM 658 N N . LEU A 1 80 ? -3.141 -6.797 0.827 1.00 97.69 80 LEU A N 1
ATOM 659 C CA . LEU A 1 80 ? -4.235 -6.664 -0.130 1.00 97.69 80 LEU A CA 1
ATOM 660 C C . LEU A 1 80 ? -3.826 -5.804 -1.331 1.00 97.69 80 LEU A C 1
ATOM 662 O O . LEU A 1 80 ? -3.947 -6.265 -2.463 1.00 97.69 80 LEU A O 1
ATOM 666 N N . ILE A 1 81 ? -3.279 -4.609 -1.089 1.00 97.88 81 ILE A N 1
ATOM 667 C CA . ILE A 1 81 ? -2.829 -3.691 -2.145 1.00 97.88 81 ILE A CA 1
ATOM 668 C C . ILE A 1 81 ? -1.748 -4.359 -2.995 1.00 97.88 81 ILE A C 1
ATOM 670 O O . ILE A 1 81 ? -1.906 -4.477 -4.209 1.00 97.88 81 ILE A O 1
ATOM 674 N N . LYS A 1 82 ? -0.677 -4.863 -2.364 1.00 97.56 82 LYS A N 1
ATOM 675 C CA . LYS A 1 82 ? 0.461 -5.470 -3.069 1.00 97.56 82 LYS A CA 1
ATOM 676 C C . LYS A 1 82 ? 0.026 -6.643 -3.940 1.00 97.56 82 LYS A C 1
ATOM 678 O O . LYS A 1 82 ? 0.405 -6.706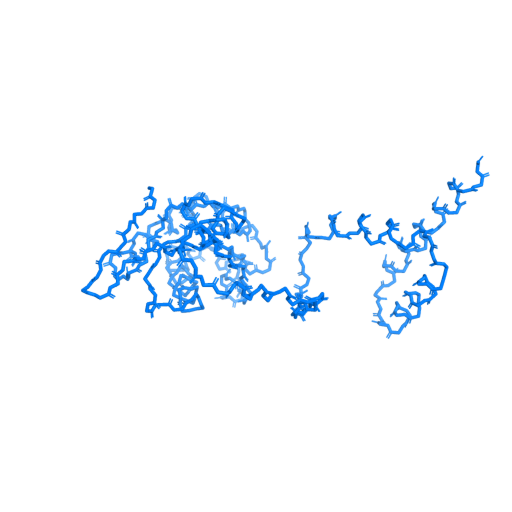 -5.108 1.00 97.56 82 LYS A O 1
ATOM 683 N N . SER A 1 83 ? -0.767 -7.559 -3.382 1.00 97.44 83 SER A N 1
ATOM 684 C CA . SER A 1 83 ? -1.179 -8.775 -4.090 1.00 97.44 83 SER A CA 1
ATOM 685 C C . SER A 1 83 ? -2.069 -8.475 -5.295 1.00 97.44 83 SER A C 1
ATOM 687 O O . SER A 1 83 ? -1.805 -8.980 -6.387 1.00 97.44 83 SER A O 1
ATOM 689 N N . LEU A 1 84 ? -3.089 -7.629 -5.126 1.00 97.94 84 LEU A N 1
ATOM 690 C CA . LEU A 1 84 ? -4.019 -7.294 -6.202 1.00 97.94 84 LEU A CA 1
ATOM 691 C C . LEU A 1 84 ? -3.345 -6.443 -7.279 1.00 97.94 84 LEU A C 1
ATOM 693 O O . LEU A 1 84 ? -3.461 -6.773 -8.457 1.00 97.94 84 LEU A O 1
ATOM 697 N N . ALA A 1 85 ? -2.574 -5.423 -6.892 1.00 97.25 85 ALA A N 1
ATOM 698 C CA . ALA A 1 85 ? -1.843 -4.589 -7.842 1.00 97.25 85 ALA A CA 1
ATOM 699 C C . ALA A 1 85 ? -0.843 -5.408 -8.666 1.00 97.25 85 ALA A C 1
ATOM 701 O O . ALA A 1 85 ? -0.869 -5.342 -9.892 1.00 97.25 85 ALA A O 1
ATOM 702 N N . ALA A 1 86 ? -0.020 -6.249 -8.027 1.00 96.88 86 ALA A N 1
ATOM 703 C CA . ALA A 1 86 ? 0.947 -7.083 -8.742 1.00 96.88 86 ALA A CA 1
ATOM 704 C C . ALA A 1 86 ? 0.258 -8.026 -9.738 1.00 96.88 86 ALA A C 1
ATOM 706 O O . ALA A 1 86 ? 0.664 -8.119 -10.898 1.00 96.88 86 ALA A O 1
ATOM 707 N N . ARG A 1 87 ? -0.812 -8.705 -9.299 1.00 97.00 87 ARG A N 1
ATOM 708 C CA . ARG A 1 87 ? -1.566 -9.638 -10.142 1.00 97.00 87 ARG A CA 1
AT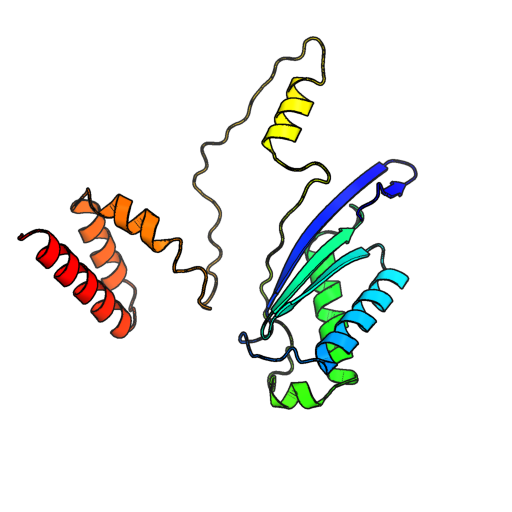OM 709 C C . ARG A 1 87 ? -2.148 -8.942 -11.368 1.00 97.00 87 ARG A C 1
ATOM 711 O O . ARG A 1 87 ? -2.003 -9.444 -12.480 1.00 97.00 87 ARG A O 1
ATOM 718 N N . GLU A 1 88 ? -2.812 -7.809 -11.171 1.00 97.56 88 GLU A N 1
ATOM 719 C CA . GLU A 1 88 ? -3.477 -7.089 -12.257 1.00 97.56 88 GLU A CA 1
ATOM 720 C C . GLU A 1 88 ? -2.474 -6.414 -13.200 1.00 97.56 88 GLU A C 1
ATOM 722 O O . GLU A 1 88 ? -2.665 -6.478 -14.413 1.00 97.56 88 GLU A O 1
ATOM 727 N N . ILE A 1 89 ? -1.368 -5.860 -12.691 1.00 96.81 89 ILE A N 1
ATOM 728 C CA . ILE A 1 89 ? -0.306 -5.292 -13.534 1.00 96.81 89 ILE A CA 1
ATOM 729 C C . ILE A 1 89 ? 0.328 -6.382 -14.400 1.00 96.81 89 ILE A C 1
ATOM 731 O O . ILE A 1 89 ? 0.405 -6.223 -15.615 1.00 96.81 89 ILE A O 1
ATOM 735 N N . PHE A 1 90 ? 0.701 -7.531 -13.828 1.00 96.12 90 PHE A N 1
ATOM 736 C CA . PHE A 1 90 ? 1.261 -8.629 -14.622 1.00 96.12 90 PHE A CA 1
ATOM 737 C C . PHE A 1 90 ? 0.277 -9.213 -15.640 1.00 96.12 90 PHE A C 1
ATOM 739 O O . PHE A 1 90 ? 0.715 -9.730 -16.670 1.00 96.12 90 PHE A O 1
ATOM 746 N N . LYS A 1 91 ? -1.029 -9.156 -15.356 1.00 96.44 91 LYS A N 1
ATOM 747 C CA . LYS A 1 91 ? -2.082 -9.619 -16.265 1.00 96.44 91 LYS A CA 1
ATOM 748 C C . LYS A 1 91 ? -2.319 -8.636 -17.415 1.00 96.44 91 LYS A C 1
ATOM 750 O O . LYS A 1 91 ? -2.408 -9.066 -18.560 1.00 96.44 91 LYS A O 1
ATOM 755 N N . ARG A 1 92 ? -2.439 -7.338 -17.119 1.00 96.50 92 ARG A N 1
ATOM 756 C CA . ARG A 1 92 ? -2.806 -6.289 -18.091 1.00 96.50 92 ARG A CA 1
ATOM 757 C C . ARG A 1 92 ? -1.600 -5.730 -18.851 1.00 96.50 92 ARG A C 1
ATOM 759 O O . ARG A 1 92 ? -1.751 -5.302 -19.991 1.00 96.50 92 ARG A O 1
ATOM 766 N N . TRP A 1 93 ? -0.407 -5.767 -18.254 1.00 95.19 93 TRP A N 1
ATOM 767 C CA . TRP A 1 93 ? 0.849 -5.330 -18.867 1.00 95.19 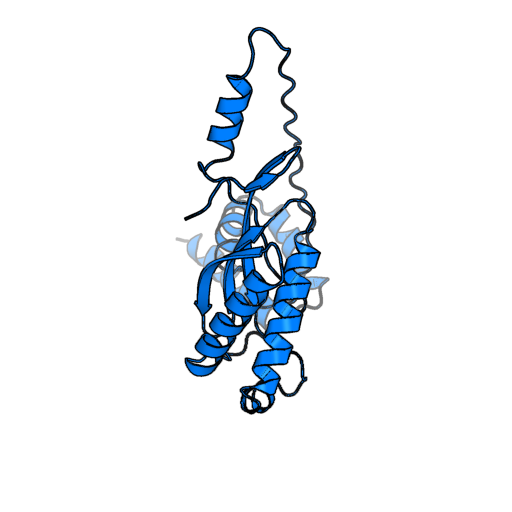93 TRP A CA 1
ATOM 768 C C . TRP A 1 93 ? 1.978 -6.358 -18.670 1.00 95.19 93 TRP A C 1
ATOM 770 O O . TRP A 1 93 ? 2.921 -6.139 -17.905 1.00 95.19 93 TRP A O 1
ATOM 780 N N . PRO A 1 94 ? 1.940 -7.499 -19.389 1.00 93.19 94 PRO A N 1
ATOM 781 C CA . PRO A 1 94 ? 2.935 -8.565 -19.234 1.00 93.19 94 PRO A CA 1
ATOM 782 C C . PRO A 1 94 ? 4.378 -8.138 -19.537 1.00 93.19 94 PRO A C 1
ATOM 784 O O . PRO A 1 94 ? 5.311 -8.819 -19.113 1.00 93.19 94 PRO A O 1
ATOM 787 N N . GLN A 1 95 ? 4.584 -7.014 -20.239 1.00 91.88 95 GLN A N 1
ATOM 788 C CA . GLN A 1 95 ? 5.913 -6.481 -20.552 1.00 91.88 95 GLN A CA 1
ATOM 789 C C . GLN A 1 95 ? 6.748 -6.200 -19.296 1.00 91.88 95 GLN A C 1
ATOM 791 O O . GLN A 1 95 ? 7.963 -6.392 -19.332 1.00 91.88 95 GLN A O 1
ATOM 796 N N . VAL A 1 96 ? 6.109 -5.869 -18.165 1.00 92.00 96 VAL A N 1
ATOM 797 C CA . VAL A 1 96 ? 6.793 -5.681 -16.873 1.00 92.00 96 VAL A CA 1
ATOM 798 C C . VAL A 1 96 ? 7.591 -6.919 -16.467 1.00 92.00 96 VAL A C 1
ATOM 800 O O . VAL A 1 96 ? 8.651 -6.782 -15.865 1.00 92.00 96 VAL A O 1
ATOM 803 N N . LYS A 1 97 ? 7.160 -8.133 -16.844 1.00 90.38 97 LYS A N 1
ATOM 804 C CA . LYS A 1 97 ? 7.893 -9.374 -16.531 1.00 90.38 97 LYS A CA 1
ATOM 805 C C . LYS A 1 97 ? 9.278 -9.430 -17.175 1.00 90.38 97 LYS A C 1
ATOM 807 O O . LYS A 1 97 ? 10.145 -10.121 -16.659 1.00 90.38 97 LYS A O 1
ATOM 812 N N . LYS A 1 98 ? 9.511 -8.693 -18.268 1.00 89.94 98 LYS A N 1
ATOM 813 C CA . LYS A 1 98 ? 10.851 -8.574 -18.866 1.00 89.94 98 LYS A CA 1
ATOM 814 C C . LYS A 1 98 ? 11.800 -7.810 -17.939 1.00 89.94 98 LYS A C 1
ATOM 816 O O . LYS A 1 98 ? 12.972 -8.153 -17.846 1.00 89.94 98 LYS A O 1
ATOM 821 N N . ILE A 1 99 ? 11.283 -6.805 -17.228 1.00 90.75 99 ILE A N 1
ATOM 822 C CA . ILE A 1 99 ? 12.045 -6.030 -16.242 1.00 90.75 99 ILE A CA 1
ATOM 823 C C . ILE A 1 99 ? 12.099 -6.773 -14.901 1.00 90.75 99 ILE A C 1
ATOM 825 O O . ILE A 1 99 ? 13.137 -6.779 -14.248 1.00 90.75 99 ILE A O 1
ATOM 829 N N . LEU A 1 100 ? 11.011 -7.421 -14.486 1.00 91.69 100 LEU A N 1
ATOM 830 C CA . LEU A 1 100 ? 10.888 -8.161 -13.228 1.00 91.69 100 LEU A CA 1
ATOM 831 C C . LEU A 1 100 ? 10.756 -9.665 -13.493 1.00 91.69 100 LEU A C 1
ATOM 833 O O . LEU A 1 100 ? 9.717 -10.277 -13.243 1.00 91.69 100 LEU A O 1
ATOM 837 N N . TRP A 1 101 ? 11.832 -10.269 -13.999 1.00 85.88 101 TRP A N 1
ATOM 838 C CA . TRP A 1 101 ? 11.862 -11.683 -14.400 1.00 85.88 101 TRP A CA 1
ATOM 839 C C . TRP A 1 101 ? 11.643 -12.669 -13.246 1.00 85.88 101 TRP A C 1
ATOM 841 O O . TRP A 1 101 ? 11.264 -13.810 -13.485 1.00 85.88 101 TRP A O 1
ATOM 851 N N . GLY A 1 102 ? 11.851 -12.236 -11.998 1.00 87.31 102 GLY A N 1
ATOM 852 C CA . GLY A 1 102 ? 11.606 -13.046 -10.801 1.00 87.31 102 GLY A CA 1
ATOM 853 C C . GLY A 1 102 ? 10.124 -13.271 -10.484 1.00 87.31 102 GLY A C 1
ATOM 854 O O . GLY A 1 102 ? 9.816 -13.962 -9.523 1.00 87.31 102 GLY A O 1
ATOM 855 N N . GLY A 1 103 ? 9.199 -12.676 -11.248 1.00 87.56 103 GLY A N 1
ATOM 856 C CA . GLY A 1 103 ? 7.754 -12.849 -11.049 1.00 87.56 103 GLY A CA 1
ATOM 857 C C . GLY A 1 103 ? 7.176 -12.096 -9.847 1.00 87.56 103 GLY A C 1
ATOM 858 O O . GLY A 1 103 ? 5.968 -12.135 -9.623 1.00 87.56 103 GLY A O 1
ATOM 859 N N . GLU A 1 104 ? 8.008 -11.368 -9.106 1.00 94.00 104 GLU A N 1
ATOM 860 C CA . GLU A 1 104 ? 7.608 -10.534 -7.977 1.00 94.00 104 GLU A CA 1
ATOM 861 C C . GLU A 1 104 ? 7.632 -9.059 -8.371 1.00 94.00 104 GLU A C 1
ATOM 863 O O . GLU A 1 104 ? 8.642 -8.548 -8.856 1.00 94.00 104 GLU A O 1
ATOM 868 N N . PHE A 1 105 ? 6.513 -8.365 -8.156 1.00 96.25 105 PHE A N 1
ATOM 869 C CA . PHE A 1 105 ? 6.403 -6.948 -8.500 1.00 96.25 105 PHE A CA 1
ATOM 870 C C . PHE A 1 105 ? 6.982 -6.032 -7.410 1.00 96.25 105 PHE A C 1
ATOM 872 O O . PHE A 1 105 ? 7.672 -5.059 -7.702 1.00 96.25 105 PHE A O 1
ATOM 879 N N . TRP A 1 106 ? 6.723 -6.356 -6.142 1.00 97.19 106 TRP A N 1
ATOM 880 C CA . TRP A 1 106 ? 7.099 -5.542 -4.984 1.00 97.19 106 TRP A CA 1
ATOM 881 C C . TRP A 1 106 ? 8.274 -6.157 -4.224 1.00 97.19 106 TRP A C 1
ATOM 883 O O . TRP A 1 106 ? 8.459 -7.371 -4.240 1.00 97.19 106 TRP A O 1
ATOM 893 N N . THR A 1 107 ? 9.025 -5.337 -3.488 1.00 95.75 107 THR A N 1
ATOM 894 C CA . THR A 1 107 ? 9.885 -5.851 -2.407 1.00 95.75 107 THR A CA 1
ATOM 895 C C . THR A 1 107 ? 9.044 -6.396 -1.251 1.00 95.75 107 THR A C 1
ATOM 897 O O . THR A 1 107 ? 7.868 -6.058 -1.155 1.00 95.75 107 THR A O 1
ATOM 900 N N . ASP A 1 108 ? 9.609 -7.197 -0.347 1.00 94.38 108 ASP A N 1
ATOM 901 C CA . ASP A 1 108 ? 8.876 -7.747 0.807 1.00 94.38 108 ASP A CA 1
ATOM 902 C C . ASP A 1 108 ? 8.519 -6.657 1.821 1.00 94.38 108 ASP A C 1
ATOM 904 O O . ASP A 1 108 ? 7.394 -6.605 2.330 1.00 94.38 108 ASP A O 1
ATOM 908 N N . GLY A 1 109 ? 9.452 -5.727 2.029 1.00 94.25 109 GLY A N 1
ATOM 909 C CA . GLY A 1 109 ? 9.285 -4.576 2.906 1.00 94.25 109 GLY A CA 1
ATOM 910 C C . GLY A 1 109 ? 8.236 -3.568 2.426 1.00 94.25 109 GLY A C 1
ATOM 911 O O . GLY A 1 109 ? 7.770 -3.579 1.282 1.00 94.25 109 GLY A O 1
ATOM 912 N N . TYR A 1 110 ? 7.863 -2.682 3.341 1.00 96.44 110 TYR A N 1
ATOM 913 C CA . TYR A 1 110 ? 7.026 -1.512 3.106 1.00 96.44 110 TYR A CA 1
ATOM 914 C C . TYR A 1 110 ? 7.283 -0.491 4.215 1.00 96.44 110 TYR A C 1
ATOM 916 O O . TYR A 1 110 ? 7.746 -0.849 5.299 1.00 96.44 110 TYR A O 1
ATOM 924 N N . PHE A 1 111 ? 6.948 0.769 3.961 1.00 95.50 111 PHE A N 1
ATOM 925 C CA . PHE A 1 111 ? 6.837 1.780 5.007 1.00 95.50 111 PHE A CA 1
ATOM 926 C C . PHE A 1 111 ? 5.363 2.096 5.242 1.00 95.50 111 PHE A C 1
ATOM 928 O O . PHE A 1 111 ? 4.590 2.165 4.288 1.00 95.50 111 PHE A O 1
ATOM 935 N N . ALA A 1 112 ? 4.985 2.287 6.501 1.00 94.12 112 ALA A N 1
ATOM 936 C CA . ALA A 1 112 ? 3.677 2.794 6.876 1.00 94.12 112 ALA A CA 1
ATOM 937 C C . ALA A 1 112 ? 3.817 3.682 8.113 1.00 94.12 112 ALA A C 1
ATOM 939 O O . ALA A 1 112 ? 4.555 3.347 9.039 1.00 94.12 112 ALA A O 1
ATOM 940 N N . SER A 1 113 ? 3.091 4.791 8.123 1.00 92.25 113 SER A N 1
ATOM 941 C CA . SER A 1 113 ? 2.964 5.691 9.268 1.00 92.25 113 SER A CA 1
ATOM 942 C C . SER A 1 113 ? 1.486 5.970 9.540 1.00 92.25 113 SER A C 1
ATOM 944 O O . SER A 1 113 ? 0.626 5.570 8.761 1.00 92.25 113 SER A O 1
ATOM 946 N N . THR A 1 114 ? 1.178 6.658 10.633 1.00 89.06 114 THR A N 1
ATOM 947 C CA . THR A 1 114 ? -0.156 7.202 10.911 1.00 89.06 114 THR A CA 1
ATOM 948 C C . THR A 1 114 ? -0.136 8.710 10.754 1.00 89.06 114 THR A C 1
ATOM 950 O O . THR A 1 114 ? 0.800 9.363 11.215 1.00 89.06 114 THR A O 1
ATOM 953 N N . VAL A 1 115 ? -1.191 9.280 10.177 1.00 83.75 115 VAL A N 1
ATOM 954 C CA . VAL A 1 115 ? -1.396 10.732 10.161 1.00 83.75 115 VAL A CA 1
ATOM 955 C C . VAL A 1 115 ? -2.750 11.079 10.774 1.00 83.75 115 VAL A C 1
ATOM 957 O O . VAL A 1 115 ? -3.769 10.462 10.472 1.00 83.75 115 VAL A O 1
ATOM 960 N N . GLY A 1 116 ? -2.757 12.057 11.680 1.00 78.12 116 GLY A N 1
ATOM 961 C CA . GLY A 1 116 ? -3.984 12.597 12.261 1.00 78.12 116 GLY A CA 1
ATOM 962 C C . GLY A 1 116 ? -4.587 13.672 11.360 1.00 78.12 116 GLY A C 1
ATOM 963 O O . GLY A 1 116 ? -3.857 14.475 10.786 1.00 78.12 116 GLY A O 1
ATOM 964 N N . LYS A 1 117 ? -5.923 13.736 11.280 1.00 71.25 117 LYS A N 1
ATOM 965 C CA . LYS A 1 117 ? -6.649 14.730 10.461 1.00 71.25 117 LYS A CA 1
ATOM 966 C C . LYS A 1 117 ? -6.260 16.183 10.755 1.00 71.25 117 LYS A C 1
ATOM 968 O O . LYS A 1 117 ? -6.262 16.999 9.843 1.00 71.25 117 LYS A O 1
ATOM 973 N N . HIS A 1 118 ? -5.933 16.493 12.011 1.00 66.00 118 HIS A N 1
ATOM 974 C CA . HIS A 1 118 ? -5.656 17.859 12.466 1.00 66.00 118 HIS A CA 1
ATOM 975 C C . HIS A 1 118 ? -4.185 18.146 12.796 1.00 66.00 118 HIS A C 1
ATOM 977 O O . HIS A 1 118 ? -3.888 19.265 13.183 1.00 66.00 118 HIS A O 1
ATOM 983 N N . GLY A 1 119 ? -3.272 17.202 12.538 1.00 60.97 119 GLY A N 1
ATOM 984 C CA . GLY A 1 119 ? -1.825 17.441 12.577 1.00 60.97 119 GLY A CA 1
ATOM 985 C C . GLY A 1 119 ? -1.216 17.643 13.973 1.00 60.97 119 GLY A C 1
ATOM 986 O O . GLY A 1 119 ? -1.792 18.267 14.848 1.00 60.97 119 GLY A O 1
ATOM 987 N N . ASP A 1 120 ? -0.003 17.120 14.133 1.00 62.19 120 ASP A N 1
ATOM 988 C CA . ASP A 1 120 ? 0.878 17.196 15.305 1.00 62.19 120 ASP A CA 1
ATOM 989 C C . ASP A 1 120 ? 0.437 16.417 16.565 1.00 62.19 120 ASP A C 1
ATOM 991 O O . ASP A 1 120 ? -0.590 16.671 17.199 1.00 62.19 120 ASP A O 1
ATOM 995 N N . GLU A 1 121 ? 1.297 15.484 16.979 1.00 58.66 121 GLU A N 1
ATOM 996 C CA . GLU A 1 121 ? 1.213 14.777 18.260 1.00 58.66 121 GLU A CA 1
ATOM 997 C C . GLU A 1 121 ? 1.101 15.769 19.424 1.00 58.66 121 GLU A C 1
ATOM 999 O O . GLU A 1 121 ? 0.341 15.541 20.366 1.00 58.66 121 GLU A O 1
ATOM 1004 N N . GLN A 1 122 ? 1.783 16.915 19.331 1.00 60.88 122 GLN A N 1
ATOM 1005 C CA . GLN A 1 122 ? 1.708 17.957 20.352 1.00 60.88 122 GLN A CA 1
ATOM 1006 C C . GLN A 1 122 ? 0.314 18.581 20.440 1.00 60.88 122 GLN A C 1
ATOM 1008 O O . GLN A 1 122 ? -0.144 18.896 21.538 1.00 60.88 122 GLN A O 1
ATOM 1013 N N . MET A 1 123 ? -0.379 18.754 19.312 1.00 65.12 123 MET A N 1
ATOM 1014 C CA . MET A 1 123 ? -1.736 19.299 19.292 1.00 65.12 123 MET A CA 1
ATOM 1015 C C . MET A 1 123 ? -2.726 18.318 19.926 1.00 65.12 123 MET A C 1
ATOM 1017 O O . MET A 1 123 ? -3.547 18.724 20.748 1.00 65.12 123 MET A O 1
ATOM 1021 N N . ILE A 1 124 ? -2.607 17.024 19.608 1.00 65.00 124 ILE A N 1
ATOM 1022 C CA . ILE A 1 124 ? -3.415 15.963 20.227 1.00 65.00 124 ILE A CA 1
ATOM 1023 C C . ILE A 1 124 ? -3.104 15.870 21.727 1.00 65.00 124 ILE A C 1
ATOM 1025 O O . ILE A 1 124 ? -4.024 15.801 22.540 1.00 65.00 124 ILE A O 1
ATOM 1029 N N . GLY A 1 125 ? -1.828 15.953 22.111 1.00 64.62 125 GLY A N 1
ATOM 1030 C CA . GLY A 1 125 ? -1.396 15.986 23.508 1.00 64.62 125 GLY A CA 1
ATOM 1031 C C . GLY A 1 125 ? -2.007 17.156 24.281 1.00 64.62 125 GLY A C 1
ATOM 1032 O O . GLY A 1 125 ? -2.561 16.952 25.359 1.00 64.62 125 GLY A O 1
ATOM 1033 N N . ARG A 1 126 ? -1.996 18.368 23.708 1.00 71.62 126 ARG A N 1
ATOM 1034 C CA . ARG A 1 126 ? -2.663 19.546 24.293 1.00 71.62 126 ARG A CA 1
ATOM 1035 C C . ARG A 1 126 ? -4.176 19.359 24.381 1.00 71.62 126 ARG A C 1
ATOM 1037 O O . ARG A 1 126 ? -4.766 19.706 25.398 1.00 71.62 126 ARG A O 1
ATOM 1044 N N . TYR A 1 127 ? -4.811 18.797 23.350 1.00 66.06 127 TYR A N 1
ATOM 1045 C CA . TYR A 1 127 ? -6.242 18.486 23.383 1.00 66.06 127 TYR A CA 1
ATOM 1046 C C . TYR A 1 127 ? -6.579 17.545 24.545 1.00 66.06 127 TYR A C 1
ATOM 1048 O O . TYR A 1 127 ? -7.490 17.844 25.310 1.00 66.06 127 TYR A O 1
ATOM 1056 N N . VAL A 1 128 ? -5.811 16.468 24.736 1.00 72.75 128 VAL A N 1
ATOM 1057 C CA . VAL A 1 128 ? -6.004 15.528 25.852 1.00 72.75 128 VAL A CA 1
ATOM 1058 C C . VAL A 1 128 ? -5.758 16.199 27.207 1.00 72.75 128 VAL A C 1
ATOM 1060 O O . VAL A 1 128 ? -6.556 16.018 28.119 1.00 72.75 128 VAL A O 1
ATOM 1063 N N . GLN A 1 129 ? -4.712 17.022 27.342 1.00 70.38 129 GLN A N 1
ATOM 1064 C CA . GLN A 1 129 ? -4.442 17.782 28.575 1.00 70.38 129 GLN A CA 1
ATOM 1065 C C . GLN A 1 129 ? -5.587 18.730 28.947 1.00 70.38 129 GLN A C 1
ATOM 1067 O O . GLN A 1 129 ? -5.850 18.944 30.130 1.00 70.38 129 GLN A O 1
ATOM 1072 N N . ASN A 1 130 ? -6.269 19.276 27.940 1.00 70.44 130 ASN A N 1
ATOM 1073 C CA . ASN A 1 130 ? -7.387 20.199 28.110 1.00 70.44 130 ASN A CA 1
ATOM 1074 C C . ASN A 1 130 ? -8.746 19.479 28.236 1.00 70.44 130 ASN A C 1
ATOM 1076 O O . ASN A 1 130 ? -9.739 20.101 28.617 1.00 70.44 130 ASN A O 1
ATOM 1080 N N . GLN A 1 131 ? -8.807 18.174 27.949 1.00 60.94 131 GLN A N 1
ATOM 1081 C CA . GLN A 1 131 ? -9.987 17.327 28.128 1.00 60.94 131 GLN A CA 1
ATOM 1082 C C . GLN A 1 131 ? -10.046 16.795 29.568 1.00 60.94 131 GLN A C 1
ATOM 1084 O O . GLN A 1 131 ? -9.628 15.680 29.861 1.00 60.94 131 GLN A O 1
ATOM 1089 N N . GLY A 1 132 ? -10.596 17.601 30.482 1.00 56.69 132 GLY A N 1
ATOM 1090 C CA . GLY A 1 132 ? -11.038 17.126 31.798 1.00 56.69 132 GLY A CA 1
ATOM 1091 C C . GLY A 1 132 ? -10.776 18.090 32.952 1.00 56.69 132 GLY A C 1
ATOM 1092 O O . GLY A 1 132 ? -9.638 18.377 33.315 1.00 56.69 132 GLY A O 1
ATOM 1093 N N . LYS A 1 133 ? -11.853 18.525 33.618 1.00 59.28 133 LYS A N 1
ATOM 1094 C CA . LYS A 1 133 ? -11.780 19.033 34.994 1.00 59.28 133 LYS A CA 1
ATOM 1095 C C . LYS A 1 133 ? -11.271 17.895 35.900 1.00 59.28 133 LYS A C 1
ATOM 1097 O O . LYS A 1 133 ? -11.928 16.866 35.983 1.00 59.28 133 LYS A O 1
ATOM 1102 N N . LYS A 1 134 ? -10.139 18.115 36.585 1.00 51.88 134 LYS A N 1
ATOM 1103 C CA . LYS A 1 134 ? -9.537 17.271 37.648 1.00 51.88 134 LYS A CA 1
ATOM 1104 C C . LYS A 1 134 ? -9.400 15.768 37.322 1.00 51.88 134 LYS A C 1
ATOM 1106 O O . LYS A 1 134 ? -10.176 14.966 37.827 1.00 51.88 134 LYS A O 1
ATOM 1111 N N . ILE A 1 135 ? -8.345 15.363 36.611 1.00 49.31 135 ILE A N 1
ATOM 1112 C CA . ILE A 1 135 ? -7.815 13.984 36.676 1.00 49.31 135 ILE A CA 1
ATOM 1113 C C . ILE A 1 135 ? -6.284 14.055 36.749 1.00 49.31 135 ILE A C 1
ATOM 1115 O O . ILE A 1 135 ? -5.665 14.855 36.048 1.00 49.31 135 ILE A O 1
ATOM 1119 N N . SER A 1 136 ? -5.685 13.252 37.635 1.00 54.78 136 SER A N 1
ATOM 1120 C CA . SER A 1 136 ? -4.237 13.116 37.815 1.00 54.78 136 SER A CA 1
ATOM 1121 C C . SER A 1 136 ? -3.570 12.730 36.494 1.00 54.78 136 SER A C 1
ATOM 1123 O O . SER A 1 136 ? -3.759 11.621 35.995 1.00 54.78 136 SER A O 1
ATOM 1125 N N . GLN A 1 137 ? -2.802 13.648 35.915 1.00 50.38 137 GLN A N 1
ATOM 1126 C CA . GLN A 1 137 ? -2.104 13.397 34.661 1.00 50.38 137 GLN A CA 1
ATOM 1127 C C . GLN A 1 137 ? -0.833 12.582 34.933 1.00 50.38 137 GLN A C 1
ATOM 1129 O O . GLN A 1 137 ? 0.136 13.097 35.486 1.00 50.38 137 GLN A O 1
ATOM 1134 N N . THR A 1 138 ? -0.816 11.312 34.527 1.00 50.66 138 THR A N 1
ATOM 1135 C CA . THR A 1 138 ? 0.409 10.500 34.483 1.00 50.66 138 THR A CA 1
ATOM 1136 C C . THR A 1 138 ? 0.980 10.565 33.070 1.00 50.66 138 THR A C 1
ATOM 1138 O O . THR A 1 138 ? 0.470 9.931 32.150 1.00 50.66 138 THR A O 1
ATOM 1141 N N . THR A 1 139 ? 2.032 11.362 32.879 1.00 51.16 139 THR A N 1
ATOM 1142 C CA . THR A 1 139 ? 2.763 11.408 31.604 1.00 51.16 139 THR A CA 1
ATOM 1143 C C . THR A 1 139 ? 3.780 10.272 31.576 1.00 51.16 139 THR A C 1
ATOM 1145 O O . THR A 1 139 ? 4.815 10.349 32.233 1.00 51.16 139 THR A O 1
ATOM 1148 N N . PHE A 1 140 ? 3.517 9.223 30.798 1.00 52.53 140 PHE A N 1
ATOM 1149 C CA . PHE A 1 140 ? 4.515 8.196 30.503 1.00 52.53 140 PHE A CA 1
ATOM 1150 C C . PHE A 1 140 ? 5.417 8.688 29.363 1.00 52.53 140 PHE A C 1
ATOM 1152 O O . PHE A 1 140 ? 5.122 8.475 28.192 1.00 52.53 140 PHE A O 1
ATOM 1159 N N . ARG A 1 141 ? 6.524 9.370 29.682 1.00 47.81 141 ARG A N 1
ATOM 1160 C CA . ARG A 1 141 ? 7.652 9.487 28.742 1.00 47.81 141 ARG A CA 1
ATOM 1161 C C . ARG A 1 141 ? 8.559 8.287 28.971 1.00 47.81 141 ARG A C 1
ATOM 1163 O O . ARG A 1 141 ? 9.316 8.272 29.937 1.00 47.81 141 ARG A O 1
ATOM 1170 N N . SER A 1 142 ? 8.483 7.276 28.110 1.00 43.59 142 SER A N 1
ATOM 1171 C CA . SER A 1 142 ? 9.490 6.220 28.116 1.00 43.59 142 SER A CA 1
ATOM 1172 C C . SER A 1 142 ? 10.791 6.793 27.556 1.00 43.59 142 SER A C 1
ATOM 1174 O O . SER A 1 142 ? 10.874 7.208 26.400 1.00 43.59 142 SER A O 1
ATOM 1176 N N . SER A 1 143 ? 11.829 6.824 28.384 1.00 46.31 143 SER A N 1
ATOM 1177 C CA . SER A 1 143 ? 13.217 6.954 27.951 1.00 46.31 143 SER A CA 1
ATOM 1178 C C . SER A 1 143 ? 13.616 5.675 27.206 1.00 46.31 143 SER A C 1
ATOM 1180 O O . SER A 1 143 ? 14.306 4.821 27.751 1.00 46.31 143 SER A O 1
ATOM 1182 N N . THR A 1 144 ? 13.120 5.488 25.985 1.00 43.22 144 THR A N 1
ATOM 1183 C CA . THR A 1 144 ? 13.493 4.354 25.131 1.00 43.22 144 THR A CA 1
ATOM 1184 C C . THR A 1 144 ? 13.978 4.874 23.791 1.00 43.22 144 THR A C 1
ATOM 1186 O O . THR A 1 144 ? 13.251 4.914 22.804 1.00 43.22 144 THR A O 1
ATOM 1189 N N . ASP A 1 145 ? 15.262 5.223 23.788 1.00 39.72 145 ASP A N 1
ATOM 1190 C CA . ASP A 1 145 ? 16.138 5.433 22.628 1.00 39.72 145 ASP A CA 1
ATOM 1191 C C . ASP A 1 145 ? 16.474 4.085 21.928 1.00 39.72 145 ASP A C 1
ATOM 1193 O O . ASP A 1 145 ? 17.565 3.865 21.406 1.00 39.72 145 ASP A O 1
ATOM 1197 N N . SER A 1 146 ? 15.540 3.129 21.944 1.00 39.66 146 SER A N 1
ATOM 1198 C CA . SER A 1 146 ? 15.711 1.755 21.459 1.00 39.66 146 SER A CA 1
ATOM 1199 C C . SER A 1 146 ? 14.563 1.352 20.533 1.00 39.66 146 SER A C 1
ATOM 1201 O O . SER A 1 146 ? 13.823 0.400 20.773 1.00 39.66 146 SER A O 1
ATOM 1203 N N . VAL A 1 147 ? 14.413 2.079 19.426 1.00 36.31 147 VAL A N 1
ATOM 1204 C CA . VAL A 1 147 ? 13.592 1.611 18.304 1.00 36.31 147 VAL A CA 1
ATOM 1205 C C . VAL A 1 147 ? 14.251 0.360 17.718 1.00 36.31 147 VAL A C 1
ATOM 1207 O O . VAL A 1 147 ? 15.402 0.398 17.277 1.00 36.31 147 VAL A O 1
ATOM 1210 N N . LEU A 1 148 ? 13.506 -0.748 17.731 1.00 32.56 148 LEU A N 1
ATOM 1211 C CA . LEU A 1 148 ? 13.811 -2.011 17.060 1.00 32.56 148 LEU A CA 1
ATOM 1212 C C . LEU A 1 148 ? 14.354 -1.758 15.644 1.00 32.56 148 LEU A C 1
ATOM 1214 O O . LEU A 1 148 ? 13.617 -1.377 14.734 1.00 32.56 148 LEU A O 1
ATOM 1218 N N . ARG A 1 149 ? 15.657 -1.990 15.450 1.00 32.47 149 ARG A N 1
ATOM 1219 C CA . ARG A 1 149 ? 16.270 -2.046 14.122 1.00 32.47 149 ARG A CA 1
ATOM 1220 C C . ARG A 1 149 ? 15.918 -3.391 13.500 1.00 32.47 149 ARG A C 1
ATOM 1222 O O . ARG A 1 149 ? 16.542 -4.397 13.818 1.00 32.47 149 ARG A O 1
ATOM 1229 N N . TYR A 1 150 ? 14.959 -3.405 12.582 1.00 30.45 150 TYR A N 1
ATOM 1230 C CA . TYR A 1 150 ? 14.970 -4.437 11.551 1.00 30.45 150 TYR A CA 1
ATOM 1231 C C . TYR A 1 150 ? 16.154 -4.150 10.617 1.00 30.45 150 TYR A C 1
ATOM 1233 O O . TYR A 1 150 ? 16.322 -2.995 10.207 1.00 30.45 150 TYR A O 1
ATOM 1241 N N . PRO A 1 151 ? 16.994 -5.142 10.278 1.00 33.66 151 PRO A N 1
ATOM 1242 C CA . PRO A 1 151 ? 18.027 -4.960 9.273 1.00 33.66 151 PRO A CA 1
ATOM 1243 C C . PRO A 1 151 ? 17.342 -4.751 7.919 1.00 33.66 151 PRO A C 1
ATOM 1245 O O . PRO A 1 151 ? 16.926 -5.692 7.248 1.00 33.66 151 PRO A O 1
ATOM 1248 N N . ALA A 1 152 ? 17.189 -3.486 7.530 1.00 37.62 152 ALA A N 1
ATOM 1249 C CA . ALA A 1 152 ? 16.857 -3.118 6.169 1.00 37.62 152 ALA A CA 1
ATOM 1250 C C . ALA A 1 152 ? 18.052 -3.504 5.295 1.00 37.62 152 ALA A C 1
ATOM 1252 O O . ALA A 1 152 ? 19.076 -2.819 5.275 1.00 37.62 152 ALA A O 1
ATOM 1253 N N . ALA A 1 153 ? 17.920 -4.627 4.594 1.00 34.50 153 ALA A N 1
ATOM 1254 C CA . ALA A 1 153 ? 18.781 -4.953 3.476 1.00 34.50 153 ALA A CA 1
ATOM 1255 C C . ALA A 1 153 ? 18.705 -3.801 2.458 1.00 34.50 153 ALA A C 1
ATOM 1257 O O . ALA A 1 153 ? 17.681 -3.569 1.822 1.00 34.5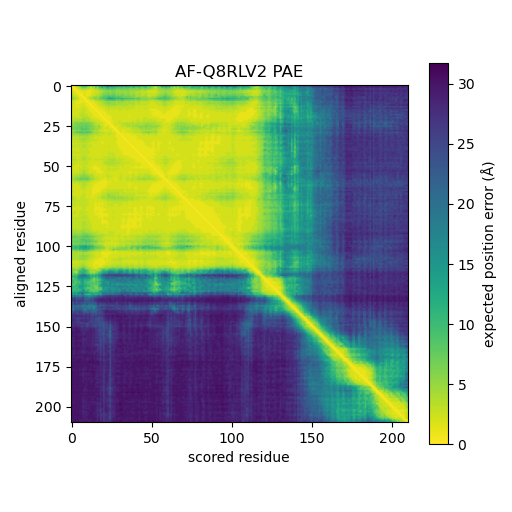0 153 ALA A O 1
ATOM 1258 N N . CYS A 1 154 ? 19.797 -3.042 2.418 1.00 32.38 154 CYS A N 1
ATOM 1259 C CA . CYS A 1 154 ? 20.377 -2.321 1.294 1.00 32.38 154 CYS A CA 1
ATOM 1260 C C . CYS A 1 154 ? 19.419 -1.744 0.233 1.00 32.38 154 CYS A C 1
ATOM 1262 O O . CYS A 1 154 ? 18.887 -2.443 -0.624 1.00 32.38 154 CYS A O 1
ATOM 1264 N N . GLY A 1 155 ? 19.347 -0.414 0.200 1.00 30.97 155 GLY A N 1
ATOM 1265 C CA . GLY A 1 155 ? 18.896 0.364 -0.951 1.00 30.97 155 GLY A CA 1
ATOM 1266 C C . GLY A 1 155 ? 18.949 1.845 -0.608 1.00 30.97 155 GLY A C 1
ATOM 1267 O O . GLY A 1 155 ? 18.167 2.299 0.226 1.00 30.97 155 GLY A O 1
ATOM 1268 N N . GLY A 1 156 ? 19.922 2.554 -1.188 1.00 38.56 156 GLY A N 1
ATOM 1269 C CA . GLY A 1 156 ? 20.355 3.911 -0.839 1.00 38.56 156 GLY A CA 1
ATOM 1270 C C . GLY A 1 156 ? 19.258 4.979 -0.814 1.00 38.56 156 GLY A C 1
ATOM 1271 O O . GLY A 1 156 ? 18.104 4.724 -1.138 1.00 38.56 156 GLY A O 1
ATOM 1272 N N . VAL A 1 157 ? 19.659 6.187 -0.416 1.00 36.03 157 VAL A N 1
ATOM 1273 C CA . VAL A 1 157 ? 18.880 7.430 -0.211 1.00 36.03 157 VAL A CA 1
ATOM 1274 C C . VAL A 1 157 ? 18.557 7.778 1.256 1.00 36.03 157 VAL A C 1
ATOM 1276 O O . VAL A 1 157 ? 18.568 8.956 1.591 1.00 36.03 157 VAL A O 1
ATOM 1279 N N . VAL A 1 158 ? 18.469 6.831 2.201 1.00 32.97 158 VAL A N 1
ATOM 1280 C CA . VAL A 1 158 ? 18.304 7.190 3.642 1.00 32.97 158 VAL A CA 1
ATOM 1281 C C . VAL A 1 158 ? 19.646 7.389 4.379 1.00 32.97 158 VAL A C 1
ATOM 1283 O O . VAL A 1 158 ? 19.689 7.844 5.518 1.00 32.97 158 VAL A O 1
ATOM 1286 N N . HIS A 1 159 ? 20.779 7.113 3.725 1.00 33.19 159 HIS A N 1
ATOM 1287 C CA . HIS A 1 159 ? 22.094 7.190 4.375 1.00 33.19 159 HIS A CA 1
ATOM 1288 C C . HIS A 1 159 ? 22.635 8.630 4.514 1.00 33.19 159 HIS A C 1
ATOM 1290 O O . HIS A 1 159 ? 23.451 8.883 5.394 1.00 33.19 159 HIS A O 1
ATOM 1296 N N . TYR A 1 160 ? 22.171 9.593 3.706 1.00 30.56 160 TYR A N 1
ATOM 1297 C CA . TYR A 1 160 ? 22.804 10.921 3.642 1.00 30.56 160 TYR A CA 1
ATOM 1298 C C . TYR A 1 160 ? 22.407 11.887 4.768 1.00 30.56 160 TYR A C 1
ATOM 1300 O O . TYR A 1 160 ? 23.174 12.784 5.098 1.00 30.56 160 TYR A O 1
ATOM 1308 N N . LEU A 1 161 ? 21.247 11.699 5.406 1.00 32.66 161 LEU A N 1
ATOM 1309 C CA . LEU A 1 161 ? 20.812 12.572 6.508 1.00 32.66 161 LEU A CA 1
ATOM 1310 C C . LEU A 1 161 ? 21.140 12.003 7.896 1.00 32.66 161 LEU A C 1
ATOM 1312 O O . LEU A 1 161 ? 21.100 12.731 8.888 1.00 32.66 161 LEU A O 1
ATOM 1316 N N . TYR A 1 162 ? 21.507 10.720 7.977 1.00 31.95 162 TYR A N 1
ATOM 1317 C CA . TYR A 1 162 ? 21.846 10.067 9.245 1.00 31.95 162 TYR A CA 1
ATOM 1318 C C . TYR A 1 162 ? 23.343 10.151 9.580 1.00 31.95 162 TYR A C 1
ATOM 1320 O O . TYR A 1 162 ? 23.714 10.192 10.755 1.00 31.95 162 TYR A O 1
ATOM 1328 N N . THR A 1 163 ? 24.214 10.251 8.572 1.00 39.44 163 THR A N 1
ATOM 1329 C CA . THR A 1 163 ? 25.665 10.373 8.772 1.00 39.44 163 THR A CA 1
ATOM 1330 C C . THR A 1 163 ? 26.078 11.738 9.315 1.00 39.44 163 THR A C 1
ATOM 1332 O O . THR A 1 163 ? 26.933 11.782 10.193 1.00 39.44 163 THR A O 1
ATOM 1335 N N . SER A 1 164 ? 25.435 12.847 8.933 1.00 40.56 164 SER A N 1
ATOM 1336 C CA . SER A 1 164 ? 25.822 14.178 9.441 1.00 40.56 164 SER A CA 1
ATOM 1337 C C . SER A 1 164 ? 25.597 14.369 10.945 1.00 40.56 164 SER A C 1
ATOM 1339 O O . SER A 1 164 ? 26.349 15.106 11.582 1.00 40.56 164 SER A O 1
ATOM 1341 N N . ARG A 1 165 ? 24.604 13.704 11.553 1.00 42.16 165 ARG A N 1
ATOM 1342 C CA . ARG A 1 165 ? 24.378 13.790 13.010 1.00 42.16 165 ARG A CA 1
ATOM 1343 C C . ARG A 1 165 ? 25.306 12.881 13.807 1.00 42.16 165 ARG A C 1
ATOM 1345 O O . ARG A 1 165 ? 25.748 13.273 14.882 1.00 42.16 165 ARG A O 1
ATOM 1352 N N . ILE A 1 166 ? 25.623 11.697 13.286 1.00 47.91 166 ILE A N 1
ATOM 1353 C CA . ILE A 1 166 ? 26.529 10.765 13.963 1.00 47.91 166 ILE A CA 1
ATOM 1354 C C . ILE A 1 166 ? 27.984 11.246 13.834 1.00 47.91 166 ILE A C 1
ATOM 1356 O O . ILE A 1 166 ? 28.703 11.237 14.827 1.00 47.91 166 ILE A O 1
ATOM 1360 N N . ILE A 1 167 ? 28.400 11.759 12.671 1.00 49.28 167 ILE A N 1
ATOM 1361 C CA . ILE A 1 167 ? 29.751 12.310 12.463 1.00 49.28 167 ILE A CA 1
ATOM 1362 C C . ILE A 1 167 ? 29.991 13.535 13.364 1.00 49.28 167 ILE A C 1
ATOM 1364 O O . ILE A 1 167 ? 31.018 13.595 14.036 1.00 49.28 167 ILE A O 1
ATOM 1368 N N . ASN A 1 168 ? 29.021 14.452 13.489 1.00 46.72 168 ASN A N 1
ATOM 1369 C CA . ASN A 1 168 ? 29.135 15.592 14.414 1.00 46.72 168 ASN A CA 1
ATOM 1370 C C . ASN A 1 168 ? 29.194 15.171 15.891 1.00 46.72 168 ASN A C 1
ATOM 1372 O O . ASN A 1 168 ? 29.866 15.816 16.691 1.00 46.72 168 ASN A O 1
ATOM 1376 N N . LYS A 1 169 ? 28.525 14.074 16.266 1.00 46.59 169 LYS A N 1
ATOM 1377 C CA . LYS A 1 169 ? 28.556 13.549 17.640 1.00 46.59 169 LYS A CA 1
ATOM 1378 C C . LYS A 1 169 ? 29.840 12.760 17.937 1.00 46.59 169 LYS A C 1
ATOM 1380 O O . LYS A 1 169 ? 30.268 12.714 19.085 1.00 46.59 169 LYS A O 1
ATOM 1385 N N . MET A 1 170 ? 30.474 12.182 16.913 1.00 46.03 170 MET A N 1
ATOM 1386 C CA . MET A 1 170 ? 31.745 11.452 17.021 1.00 46.03 170 MET A CA 1
ATOM 1387 C C . MET A 1 170 ? 32.990 12.357 16.988 1.00 46.03 170 MET A C 1
ATOM 1389 O O . MET A 1 170 ? 34.044 11.943 17.463 1.00 46.03 170 MET A O 1
ATOM 1393 N N . ALA A 1 171 ? 32.884 13.603 16.512 1.00 49.53 171 ALA A N 1
ATOM 1394 C CA . ALA A 1 171 ? 34.006 14.550 16.433 1.00 49.53 171 ALA A CA 1
ATOM 1395 C C . ALA A 1 171 ? 34.612 14.956 17.799 1.00 49.53 171 ALA A C 1
ATOM 1397 O O . ALA A 1 171 ? 35.715 15.506 17.844 1.00 49.53 171 ALA A O 1
ATOM 1398 N N . HIS A 1 172 ? 33.923 14.662 18.908 1.00 52.09 172 HIS A N 1
ATOM 1399 C CA . HIS A 1 172 ? 34.301 15.085 20.261 1.00 52.09 172 HIS A CA 1
ATOM 1400 C C . HIS A 1 172 ? 34.822 13.967 21.180 1.00 52.09 172 HIS A C 1
ATOM 1402 O O . HIS A 1 172 ? 35.126 14.254 22.335 1.00 52.09 172 HIS A O 1
ATOM 1408 N N . ASN A 1 173 ? 34.933 12.712 20.725 1.00 55.25 173 ASN A N 1
ATOM 1409 C CA . ASN A 1 173 ? 35.332 11.616 21.615 1.00 55.25 173 ASN A CA 1
ATOM 1410 C C . ASN A 1 173 ? 36.140 10.525 20.885 1.00 55.25 173 ASN A C 1
ATOM 1412 O O . ASN A 1 173 ? 35.586 9.720 20.135 1.00 55.25 173 ASN A O 1
ATOM 1416 N N . SER A 1 174 ? 37.458 10.502 21.106 1.00 54.19 174 SER A N 1
ATOM 1417 C CA . SER A 1 174 ? 38.414 9.596 20.445 1.00 54.19 174 SER A CA 1
ATOM 1418 C C . SER A 1 174 ? 38.173 8.112 20.747 1.00 54.19 174 SER A C 1
ATOM 1420 O O . SER A 1 174 ? 38.457 7.264 19.904 1.00 54.19 174 SER A O 1
ATOM 1422 N N . GLU A 1 175 ? 37.580 7.796 21.900 1.00 55.38 175 GLU A N 1
ATOM 1423 C CA . GLU A 1 175 ? 37.237 6.426 22.311 1.00 55.38 175 GLU A CA 1
ATOM 1424 C C . GLU A 1 175 ? 36.148 5.803 21.417 1.00 55.38 175 GLU A C 1
ATOM 1426 O O . GLU A 1 175 ? 36.216 4.628 21.047 1.00 55.38 175 GLU A O 1
ATOM 1431 N N . LEU A 1 176 ? 35.165 6.605 20.985 1.00 54.09 176 LEU A N 1
ATOM 1432 C CA . LEU A 1 176 ? 34.064 6.139 20.130 1.00 54.09 176 LEU A CA 1
ATOM 1433 C C . LEU A 1 176 ? 34.528 5.799 18.707 1.00 54.09 176 LEU A C 1
ATOM 1435 O O . LEU A 1 176 ? 33.942 4.933 18.057 1.00 54.09 176 LEU A O 1
ATOM 1439 N N . PHE A 1 177 ? 35.606 6.429 18.236 1.00 56.38 177 PHE A N 1
ATOM 1440 C CA . PHE A 1 177 ? 36.182 6.160 16.919 1.00 56.38 177 PHE A CA 1
ATOM 1441 C C . PHE A 1 177 ? 36.964 4.837 16.886 1.00 56.38 177 PHE A C 1
ATOM 1443 O O . PHE A 1 177 ? 36.847 4.071 15.929 1.00 56.38 177 PHE A O 1
ATOM 1450 N N . ILE A 1 178 ? 37.695 4.516 17.961 1.00 56.66 178 ILE A N 1
ATOM 1451 C CA . ILE A 1 178 ? 38.387 3.225 18.105 1.00 56.66 178 ILE A CA 1
ATOM 1452 C C . ILE A 1 178 ? 37.372 2.078 18.178 1.00 56.66 178 ILE A C 1
ATOM 1454 O O . ILE A 1 178 ? 37.582 1.026 17.570 1.00 56.66 178 ILE A O 1
ATOM 1458 N N . LEU A 1 179 ? 36.238 2.291 18.855 1.00 54.47 179 LEU A N 1
ATOM 1459 C CA . LEU A 1 179 ? 35.140 1.323 18.865 1.00 54.47 179 LEU A CA 1
ATOM 1460 C C . LEU A 1 179 ? 34.561 1.104 17.459 1.00 54.47 179 LEU A C 1
ATOM 1462 O O . LEU A 1 179 ? 34.320 -0.037 17.071 1.00 54.47 179 LEU A O 1
ATOM 1466 N N . LEU A 1 180 ? 34.390 2.174 16.676 1.00 55.41 180 LEU A N 1
ATOM 1467 C CA . LEU A 1 180 ? 33.877 2.097 15.307 1.00 55.41 180 LEU A CA 1
ATOM 1468 C C . LEU A 1 180 ? 34.826 1.321 14.379 1.00 55.41 180 LEU A C 1
ATOM 1470 O O . LEU A 1 180 ? 34.368 0.471 13.621 1.00 55.41 180 LEU A O 1
ATOM 1474 N N . LEU A 1 181 ? 36.140 1.549 14.477 1.00 52.06 181 LEU A N 1
ATOM 1475 C CA . LEU A 1 181 ? 37.145 0.806 13.703 1.00 52.06 181 LEU A CA 1
ATOM 1476 C C . LEU A 1 181 ? 37.192 -0.680 14.082 1.00 52.06 181 LEU A C 1
ATOM 1478 O O . LEU A 1 181 ? 37.319 -1.533 13.206 1.00 52.06 181 LEU A O 1
ATOM 1482 N N . ARG A 1 182 ? 37.0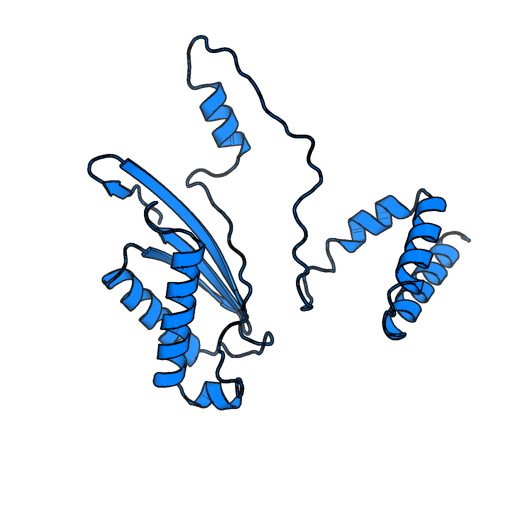21 -1.009 15.369 1.00 51.78 182 ARG A N 1
ATOM 1483 C CA . ARG A 1 182 ? 36.912 -2.405 15.827 1.00 51.78 182 ARG A CA 1
ATOM 1484 C C . ARG A 1 182 ? 35.647 -3.086 15.304 1.00 51.78 182 ARG A C 1
ATOM 1486 O O . ARG A 1 182 ? 35.708 -4.245 14.912 1.00 51.78 182 ARG A O 1
ATOM 1493 N N . VAL A 1 183 ? 34.528 -2.363 15.246 1.00 51.88 183 VAL A N 1
ATOM 1494 C CA . VAL A 1 183 ? 33.271 -2.864 14.665 1.00 51.88 183 VAL A CA 1
ATOM 1495 C C . VAL A 1 183 ? 33.399 -3.054 13.150 1.00 51.88 183 VAL A C 1
ATOM 1497 O O . VAL A 1 183 ? 32.940 -4.062 12.626 1.00 51.88 183 VAL A O 1
ATOM 1500 N N . ILE A 1 184 ? 34.073 -2.143 12.444 1.00 49.34 184 ILE A N 1
ATOM 1501 C CA . ILE A 1 184 ? 34.314 -2.247 10.996 1.00 49.34 184 ILE A CA 1
ATOM 1502 C C . ILE A 1 184 ? 35.225 -3.443 10.670 1.00 49.34 184 ILE A C 1
ATOM 1504 O O . ILE A 1 184 ? 34.878 -4.243 9.802 1.00 49.34 184 ILE A O 1
ATOM 1508 N N . SER A 1 185 ? 36.321 -3.623 11.416 1.00 46.44 185 SER A N 1
ATOM 1509 C CA . SER A 1 185 ? 37.256 -4.749 11.249 1.00 46.44 185 SER A CA 1
ATOM 1510 C C . SER A 1 185 ? 36.616 -6.108 11.574 1.00 46.44 185 SER A C 1
ATOM 1512 O O . SER A 1 185 ? 36.902 -7.105 10.912 1.00 46.44 185 SER A O 1
ATOM 1514 N N . ALA A 1 186 ? 35.685 -6.154 12.534 1.00 45.88 186 ALA A N 1
ATOM 1515 C CA . ALA A 1 186 ? 34.964 -7.375 12.896 1.00 45.88 186 ALA A CA 1
ATOM 1516 C C . ALA A 1 186 ? 33.856 -7.770 11.897 1.00 45.88 186 ALA A C 1
ATOM 1518 O O . ALA A 1 186 ? 33.411 -8.916 11.907 1.00 45.88 186 ALA A O 1
ATOM 1519 N N . CYS A 1 187 ? 33.402 -6.854 11.033 1.00 40.47 187 CYS A N 1
ATOM 1520 C CA . CYS A 1 187 ? 32.204 -7.056 10.211 1.00 40.47 187 CYS A CA 1
ATOM 1521 C C . CYS A 1 187 ? 32.443 -7.524 8.761 1.00 40.47 187 CYS A C 1
ATOM 1523 O O . CYS A 1 187 ? 31.469 -7.598 8.019 1.00 40.47 187 CYS A O 1
ATOM 1525 N N . HIS A 1 188 ? 33.669 -7.873 8.339 1.00 46.75 188 HIS A N 1
ATOM 1526 C CA . HIS A 1 188 ? 33.954 -8.336 6.958 1.00 46.75 188 HIS A CA 1
ATOM 1527 C C . HIS A 1 188 ? 33.311 -7.430 5.883 1.00 46.75 188 HIS A C 1
ATOM 1529 O O . HIS A 1 188 ? 32.654 -7.869 4.936 1.00 46.75 188 HIS A O 1
ATOM 1535 N N . ILE A 1 189 ? 33.461 -6.119 6.074 1.00 48.44 189 ILE A N 1
ATOM 1536 C CA . ILE A 1 189 ? 32.908 -5.103 5.185 1.00 48.44 189 ILE A CA 1
ATOM 1537 C C . ILE A 1 189 ? 33.770 -5.050 3.905 1.00 48.44 189 ILE A C 1
ATOM 1539 O O . ILE A 1 189 ? 34.994 -5.073 4.006 1.00 48.44 189 ILE A O 1
ATOM 1543 N N . PRO A 1 190 ? 33.182 -4.972 2.695 1.00 44.06 190 PRO A N 1
ATOM 1544 C CA . PRO A 1 190 ? 33.952 -4.894 1.452 1.00 44.06 190 PRO A CA 1
ATOM 1545 C C . PRO A 1 190 ? 34.892 -3.673 1.424 1.00 44.06 190 PRO A C 1
ATOM 1547 O O . PRO A 1 190 ? 34.492 -2.567 1.794 1.00 44.06 190 PRO A O 1
ATOM 1550 N N . ALA A 1 191 ? 36.121 -3.870 0.921 1.00 45.22 191 ALA A N 1
ATOM 1551 C CA . ALA A 1 191 ? 37.255 -2.924 0.937 1.00 45.22 191 ALA A CA 1
ATOM 1552 C C . ALA A 1 191 ? 36.952 -1.501 0.414 1.00 45.22 191 ALA A C 1
ATOM 1554 O O . ALA A 1 191 ? 37.637 -0.534 0.746 1.00 45.22 191 ALA A O 1
ATOM 1555 N N . THR A 1 192 ? 35.892 -1.331 -0.376 1.00 47.66 192 THR A N 1
ATOM 1556 C CA . THR A 1 192 ? 35.411 -0.023 -0.845 1.00 47.66 192 THR A CA 1
ATOM 1557 C C . THR A 1 192 ? 34.912 0.884 0.284 1.00 47.66 192 THR A C 1
ATOM 1559 O O . THR A 1 192 ? 34.993 2.102 0.164 1.00 47.66 192 THR A O 1
ATOM 1562 N N . ILE A 1 193 ? 34.415 0.318 1.389 1.00 50.88 193 ILE A N 1
ATOM 1563 C CA . ILE A 1 193 ? 33.922 1.085 2.544 1.00 50.88 193 ILE A CA 1
ATOM 1564 C C . ILE A 1 193 ? 35.070 1.430 3.501 1.00 50.88 193 ILE A C 1
ATOM 1566 O O . ILE A 1 193 ? 35.106 2.552 4.005 1.00 50.88 193 ILE A O 1
ATOM 1570 N N . GLU A 1 194 ? 36.045 0.532 3.686 1.00 49.53 194 GLU A N 1
ATOM 1571 C CA . GLU A 1 194 ? 37.276 0.845 4.430 1.00 49.53 194 GLU A CA 1
ATOM 1572 C C . GLU A 1 194 ? 38.011 2.031 3.800 1.00 49.53 194 GLU A C 1
ATOM 1574 O O . GLU A 1 194 ? 38.352 2.988 4.497 1.00 49.53 194 GLU A O 1
ATOM 1579 N N . ASN A 1 195 ? 38.140 2.039 2.471 1.00 44.66 195 ASN A N 1
ATOM 1580 C CA . ASN A 1 195 ? 38.765 3.146 1.753 1.00 44.66 195 ASN A CA 1
ATOM 1581 C C . ASN A 1 195 ? 37.992 4.467 1.911 1.00 44.66 195 ASN A C 1
ATOM 1583 O O . ASN A 1 195 ? 38.624 5.509 2.066 1.00 44.66 195 ASN A O 1
ATOM 1587 N N . CYS A 1 196 ? 36.653 4.452 1.959 1.00 44.50 196 CYS A N 1
ATOM 1588 C CA . CYS A 1 196 ? 35.851 5.654 2.239 1.00 44.50 196 CYS A CA 1
ATOM 1589 C C . CYS A 1 196 ? 36.032 6.177 3.673 1.00 44.50 196 CYS A C 1
ATOM 1591 O O . CYS A 1 196 ? 36.103 7.390 3.879 1.00 44.50 196 CYS A O 1
ATOM 1593 N N . CYS A 1 197 ? 36.123 5.288 4.666 1.00 48.91 197 CYS A N 1
ATOM 1594 C CA . CYS A 1 197 ? 36.347 5.673 6.060 1.00 48.91 197 CYS A CA 1
ATOM 1595 C C . CYS A 1 197 ? 37.759 6.236 6.282 1.00 48.91 197 CYS A C 1
ATOM 1597 O O . CYS A 1 197 ? 37.910 7.235 6.987 1.00 48.91 197 CYS A O 1
ATOM 1599 N N . ILE A 1 198 ? 38.773 5.655 5.634 1.00 51.34 198 ILE A N 1
ATOM 1600 C CA . ILE A 1 198 ? 40.155 6.155 5.664 1.00 51.34 198 ILE A CA 1
ATOM 1601 C C . ILE A 1 198 ? 40.243 7.528 4.978 1.00 51.34 198 ILE A C 1
ATOM 1603 O O . ILE A 1 198 ? 40.838 8.448 5.540 1.00 51.34 198 ILE A O 1
ATOM 1607 N N . PHE A 1 199 ? 39.582 7.720 3.828 1.00 45.62 199 PHE A N 1
ATOM 1608 C CA . PHE A 1 199 ? 39.581 9.005 3.113 1.00 45.62 199 PHE A CA 1
ATOM 1609 C C . PHE A 1 199 ? 38.949 10.136 3.937 1.00 45.62 199 PHE A C 1
ATOM 1611 O O . PHE A 1 199 ? 39.500 11.232 4.013 1.00 45.62 199 PHE A O 1
ATOM 1618 N N . LEU A 1 200 ? 37.821 9.866 4.604 1.00 45.59 200 LEU A N 1
ATOM 1619 C CA . LEU A 1 200 ? 37.142 10.842 5.464 1.00 45.59 200 LEU A CA 1
ATOM 1620 C C . LEU A 1 200 ? 37.960 11.187 6.718 1.00 45.59 200 LEU A C 1
ATOM 1622 O O . LEU A 1 200 ? 37.934 12.334 7.163 1.00 45.59 200 LEU A O 1
ATOM 1626 N N . PHE A 1 201 ? 38.728 10.237 7.259 1.00 48.50 201 PHE A N 1
ATOM 1627 C CA . PHE A 1 201 ? 39.609 10.484 8.402 1.00 48.50 201 PHE A CA 1
ATOM 1628 C C . PHE A 1 201 ? 40.860 11.284 8.014 1.00 48.50 201 PHE A C 1
ATOM 1630 O O . PHE A 1 201 ? 41.215 12.235 8.710 1.00 48.50 201 PHE A O 1
ATOM 1637 N N . SER A 1 202 ? 41.483 10.979 6.869 1.00 43.09 202 SER A N 1
ATOM 1638 C CA . SER A 1 202 ? 42.581 11.785 6.320 1.00 43.09 202 SER A CA 1
ATOM 1639 C C . SER A 1 202 ? 42.136 13.210 5.986 1.00 43.09 202 SER A C 1
ATOM 1641 O O . SER A 1 202 ? 42.876 14.152 6.259 1.00 43.09 202 SER A O 1
ATOM 1643 N N . PHE A 1 203 ? 40.915 13.392 5.474 1.00 41.12 203 PHE A N 1
ATOM 1644 C CA . PHE A 1 203 ? 40.349 14.717 5.206 1.00 41.12 203 PHE A CA 1
ATOM 1645 C C . PHE A 1 203 ? 40.055 15.495 6.501 1.00 41.12 203 PHE A C 1
ATOM 1647 O O . PHE A 1 203 ? 40.383 16.675 6.606 1.00 41.12 203 PHE A O 1
ATOM 1654 N N . TYR A 1 204 ? 39.520 14.828 7.529 1.00 44.81 204 TYR A N 1
ATOM 1655 C CA . TYR A 1 204 ? 39.274 15.424 8.848 1.00 44.81 204 TYR A CA 1
ATOM 1656 C C . TYR A 1 204 ? 40.570 15.811 9.582 1.00 44.81 204 TYR A C 1
ATOM 1658 O O . TYR A 1 204 ? 40.650 16.890 10.167 1.00 44.81 204 TYR A O 1
ATOM 1666 N N . LEU A 1 205 ? 41.612 14.974 9.519 1.00 43.91 205 LEU A N 1
ATOM 1667 C CA . LEU A 1 205 ? 42.932 15.304 10.067 1.00 43.91 205 LEU A CA 1
ATOM 1668 C C . LEU A 1 205 ? 43.623 16.432 9.289 1.00 43.91 205 LEU A C 1
ATOM 1670 O O . LEU A 1 205 ? 44.316 17.246 9.896 1.00 43.91 205 LEU A O 1
ATOM 1674 N N . CYS A 1 206 ? 43.417 16.507 7.971 1.00 37.34 206 CYS A N 1
ATOM 1675 C CA . CYS A 1 206 ? 43.917 17.598 7.134 1.00 37.34 206 CYS A CA 1
ATOM 1676 C C . CYS A 1 206 ? 43.261 18.941 7.504 1.00 37.34 206 CYS A C 1
ATOM 1678 O O . CYS A 1 206 ? 43.963 19.937 7.648 1.00 37.34 206 CYS A O 1
ATOM 1680 N N . LEU A 1 207 ? 41.950 18.946 7.779 1.00 40.88 207 LEU A N 1
ATOM 1681 C CA . LEU A 1 207 ? 41.206 20.132 8.225 1.00 40.88 207 LEU A CA 1
ATOM 1682 C C . LEU A 1 207 ? 41.562 20.607 9.645 1.00 40.88 207 LEU A C 1
ATOM 1684 O O . LEU A 1 207 ? 41.295 21.755 9.975 1.00 40.88 207 LEU A O 1
ATOM 1688 N N . LYS A 1 208 ? 42.163 19.756 10.488 1.00 40.38 208 LYS A N 1
ATOM 1689 C CA . LYS A 1 208 ? 42.597 20.117 11.853 1.00 40.38 208 LYS A CA 1
ATOM 1690 C C . LYS A 1 208 ? 44.054 20.589 11.958 1.00 40.38 208 L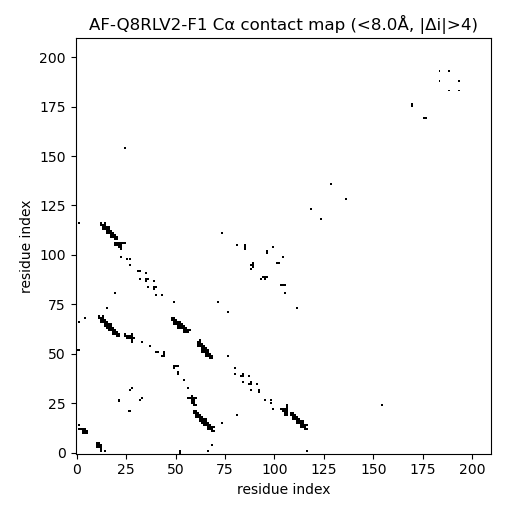YS A C 1
ATOM 1692 O O . LYS A 1 208 ? 44.506 20.876 13.064 1.00 40.38 208 LYS A O 1
ATOM 1697 N N . LYS A 1 209 ? 44.800 20.607 10.848 1.00 42.34 209 LYS A N 1
ATOM 1698 C CA . LYS A 1 209 ? 46.214 21.025 10.793 1.00 42.34 209 LYS A CA 1
ATOM 1699 C C . LYS A 1 209 ? 46.437 22.404 10.143 1.00 42.34 209 LYS A C 1
ATOM 1701 O O . LYS A 1 209 ? 47.590 22.766 9.922 1.00 42.34 209 LYS A O 1
ATOM 1706 N N . GLN A 1 210 ? 45.365 23.149 9.870 1.00 37.91 210 GLN A N 1
ATOM 1707 C CA . GLN A 1 210 ? 45.363 24.599 9.621 1.00 37.91 210 GLN A CA 1
ATOM 1708 C C . GLN A 1 210 ? 44.776 25.312 10.837 1.00 37.91 210 GLN A C 1
ATOM 1710 O O . GLN A 1 210 ? 45.217 26.450 11.095 1.00 37.91 210 GLN A O 1
#

Nearest PDB structures (foldseek):
  2xma-assembly1_B  TM=9.409E-01  e=6.418E-13  Deinococcus radiodurans
  2xo6-assembly1_D  TM=9.520E-01  e=4.021E-12  Deinococcus radiodurans
  2xqc-assembly1_A  TM=8.762E-01  e=4.861E-12  Deinococcus radiodurans
  2ec2-assembly1_C  TM=8.409E-01  e=5.877E-12  Sulfurisphaera tokodaii
  2fyx-assembly1_B  TM=8.202E-01  e=1.305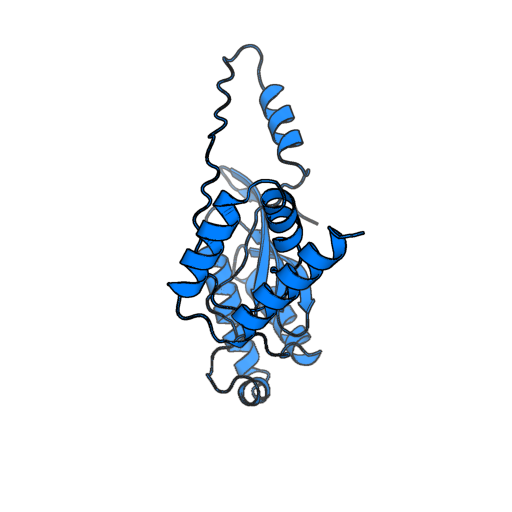E-10  Deinococcus radiodurans R1 = ATCC 13939 = DSM 20539